Protein 1JN5 (pdb70)

CATH classification: 3.10.450.50

Structure (mmCIF, N/CA/C/O backbone):
data_1JN5
#
_entry.id   1JN5
#
_cell.length_a   105.200
_cell.length_b   105.200
_cell.length_c   172.960
_cell.angle_alpha   90.00
_cell.angle_beta   90.00
_cell.angle_gamma   120.00
#
_symmetry.space_group_name_H-M   'P 65 2 2'
#
loop_
_entity.id
_entity.type
_entity.pdbx_description
1 polymer p15
2 polymer TAP
3 polymer FG-repeat
#
loop_
_atom_site.group_PDB
_atom_site.id
_atom_site.type_symbol
_atom_site.label_atom_id
_atom_site.label_alt_id
_atom_site.label_comp_id
_atom_site.label_asym_id
_atom_site.label_entity_id
_atom_site.label_seq_id
_atom_site.pdbx_PDB_ins_code
_atom_site.Cartn_x
_atom_site.Cartn_y
_atom_site.Cartn_z
_atom_site.occupancy
_atom_site.B_iso_or_equiv
_atom_site.auth_seq_id
_atom_site.auth_comp_id
_atom_site.auth_asym_id
_atom_site.auth_atom_id
_atom_site.pdbx_PDB_model_num
ATOM 1 N N . VAL A 1 4 ? 30.696 10.032 68.225 1.00 75.31 4 VAL A N 1
ATOM 2 C CA . VAL A 1 4 ? 31.792 10.822 67.665 1.00 75.80 4 VAL A CA 1
ATOM 3 C C . VAL A 1 4 ? 31.357 12.089 66.899 1.00 74.66 4 VAL A C 1
ATOM 4 O O . VAL A 1 4 ? 30.437 12.086 66.067 1.00 73.94 4 VAL A O 1
ATOM 8 N N . ASP A 1 5 ? 32.054 13.167 67.243 1.00 73.83 5 ASP A N 1
ATOM 9 C CA . ASP A 1 5 ? 31.924 14.525 66.724 1.00 72.83 5 ASP A CA 1
ATOM 10 C C . ASP A 1 5 ? 31.814 14.639 65.191 1.00 70.64 5 ASP A C 1
ATOM 11 O O . ASP A 1 5 ? 32.664 14.136 64.457 1.00 69.73 5 ASP A O 1
ATOM 16 N N . PHE A 1 6 ? 30.770 15.313 64.707 1.00 67.56 6 PHE A N 1
ATOM 17 C CA . PHE A 1 6 ? 30.574 15.470 63.258 1.00 64.40 6 PHE A CA 1
ATOM 18 C C . PHE A 1 6 ? 31.629 16.369 62.626 1.00 64.29 6 PHE A C 1
ATOM 19 O O . PHE A 1 6 ? 32.102 16.105 61.517 1.00 63.56 6 PHE A O 1
ATOM 27 N N . LYS A 1 7 ? 31.992 17.441 63.322 1.00 64.58 7 LYS A N 1
ATOM 28 C CA . LYS A 1 7 ? 32.998 18.349 62.786 1.00 64.90 7 LYS A CA 1
ATOM 29 C C . LYS A 1 7 ? 34.294 17.618 62.499 1.00 64.23 7 LYS A C 1
ATOM 30 O O . LYS A 1 7 ? 34.998 17.946 61.547 1.00 64.50 7 LYS A O 1
ATOM 36 N N . THR A 1 8 ? 34.610 16.627 63.319 1.00 62.89 8 THR A N 1
ATOM 37 C CA . THR A 1 8 ? 35.848 15.893 63.130 1.00 63.45 8 THR A CA 1
ATOM 38 C C . THR A 1 8 ? 35.839 15.008 61.885 1.00 62.90 8 THR A C 1
ATOM 39 O O . THR A 1 8 ? 36.901 14.661 61.358 1.00 62.70 8 THR A O 1
ATOM 43 N N . TYR A 1 9 ? 34.653 14.634 61.415 1.00 61.74 9 TYR A N 1
ATOM 44 C CA . TYR A 1 9 ? 34.572 13.828 60.205 1.00 60.99 9 TYR A CA 1
ATOM 45 C C . TYR A 1 9 ? 34.724 14.774 59.028 1.00 60.41 9 TYR A C 1
ATOM 46 O O . TYR A 1 9 ? 35.248 14.401 57.983 1.00 60.66 9 TYR A O 1
ATOM 55 N N . VAL A 1 10 ? 34.260 16.004 59.214 1.00 59.20 10 VAL A N 1
ATOM 56 C CA . VAL A 1 10 ? 34.348 17.007 58.171 1.00 58.87 10 VAL A CA 1
ATOM 57 C C . VAL A 1 10 ? 35.796 17.386 57.971 1.00 60.30 10 VAL A C 1
ATOM 58 O O . VAL A 1 10 ? 36.252 17.529 56.841 1.00 62.40 10 VAL A O 1
ATOM 62 N N . ASP A 1 11 ? 36.525 17.540 59.068 1.00 60.84 11 ASP A N 1
ATOM 63 C CA . ASP A 1 11 ? 37.924 17.916 58.966 1.00 61.97 11 ASP A CA 1
ATOM 64 C C . ASP A 1 11 ? 38.758 16.799 58.373 1.00 60.52 11 ASP A C 1
ATOM 65 O O . ASP A 1 11 ? 39.672 17.054 57.592 1.00 59.29 11 ASP A O 1
ATOM 70 N N . GLN A 1 12 ? 38.441 15.559 58.722 1.00 59.24 12 GLN A N 1
ATOM 71 C CA . GLN A 1 12 ? 39.194 14.452 58.165 1.00 60.47 12 GLN A CA 1
ATOM 72 C C . GLN A 1 12 ? 38.888 14.339 56.681 1.00 59.33 12 GLN A C 1
ATOM 73 O O . GLN A 1 12 ? 39.760 13.993 55.898 1.00 60.73 12 GLN A O 1
ATOM 79 N N . ALA A 1 13 ? 37.655 14.640 56.284 1.00 57.38 13 ALA A N 1
ATOM 80 C CA . ALA A 1 13 ? 37.289 14.562 54.878 1.00 56.56 13 ALA A CA 1
ATOM 81 C C . ALA A 1 13 ? 38.130 15.578 54.113 1.00 56.45 13 ALA A C 1
ATOM 82 O O . ALA A 1 13 ? 38.755 15.253 53.109 1.00 56.05 13 ALA A O 1
ATOM 84 N N . CYS A 1 14 ? 38.150 16.811 54.597 1.00 56.49 14 CYS A N 1
ATOM 85 C CA . CYS A 1 14 ? 38.938 17.849 53.957 1.00 57.41 14 CYS A CA 1
ATOM 86 C C . CYS A 1 14 ? 40.395 17.422 53.828 1.00 57.85 14 CYS A C 1
ATOM 87 O O . CYS A 1 14 ? 40.986 17.544 52.767 1.00 56.99 14 CYS A O 1
ATOM 90 N N . ARG A 1 15 ? 40.961 16.915 54.919 1.00 59.58 15 ARG A N 1
ATOM 91 C CA . ARG A 1 15 ? 42.350 16.479 54.932 1.00 61.16 15 ARG A CA 1
ATOM 92 C C . ARG A 1 15 ? 42.627 15.421 53.880 1.00 59.21 15 ARG A C 1
ATOM 93 O O . ARG A 1 15 ? 43.521 15.584 53.057 1.00 59.44 15 ARG A O 1
ATOM 101 N N . ALA A 1 16 ? 41.864 14.336 53.911 1.00 56.39 16 ALA A N 1
ATOM 102 C CA . ALA A 1 16 ? 42.058 13.245 52.961 1.00 55.17 16 ALA A CA 1
ATOM 103 C C . ALA A 1 16 ? 41.764 13.629 51.515 1.00 55.84 16 ALA A C 1
ATOM 104 O O . ALA A 1 16 ? 42.397 13.121 50.601 1.00 53.70 16 ALA A O 1
ATOM 106 N N . ALA A 1 17 ? 40.799 14.518 51.300 1.00 57.73 17 ALA A N 1
ATOM 107 C CA . ALA A 1 17 ? 40.443 14.948 49.945 1.00 59.22 17 ALA A CA 1
ATOM 108 C C . ALA A 1 17 ? 41.557 15.837 49.425 1.00 60.20 17 ALA A C 1
ATOM 109 O O . ALA A 1 17 ? 42.081 15.634 48.330 1.00 60.51 17 ALA A O 1
ATOM 111 N N . GLU A 1 18 ? 41.900 16.829 50.230 1.00 62.25 18 GLU A N 1
ATOM 112 C CA . GLU A 1 18 ? 42.977 17.766 49.962 1.00 65.45 18 GLU A CA 1
ATOM 113 C C . GLU A 1 18 ? 44.190 16.960 49.512 1.00 65.54 18 GLU A C 1
ATOM 114 O O . GLU A 1 18 ? 44.696 17.106 48.400 1.00 66.25 18 GLU A O 1
ATOM 120 N N . GLU A 1 19 ? 44.633 16.091 50.417 1.00 65.76 19 GLU A N 1
ATOM 121 C CA . GLU A 1 19 ? 45.791 15.209 50.241 1.00 65.36 19 GLU A CA 1
ATOM 122 C C . GLU A 1 19 ? 45.699 14.269 49.034 1.00 62.69 19 GLU A C 1
ATOM 123 O O . GLU A 1 19 ? 46.548 14.324 48.147 1.00 63.53 19 GLU A O 1
ATOM 129 N N . PHE A 1 20 ? 44.689 13.399 48.998 1.00 59.46 20 PHE A N 1
ATOM 130 C CA . PHE A 1 20 ? 44.519 12.456 47.891 1.00 54.76 20 PHE A CA 1
ATOM 131 C C . PHE A 1 20 ? 44.566 13.160 46.542 1.00 54.72 20 PHE A C 1
ATOM 132 O O . PHE A 1 20 ? 45.386 12.834 45.687 1.00 53.50 20 PHE A O 1
ATOM 140 N N . VAL A 1 21 ? 43.673 14.122 46.351 1.00 55.50 21 VAL A N 1
ATOM 141 C CA . VAL A 1 21 ? 43.603 14.853 45.098 1.00 56.75 21 VAL A CA 1
ATOM 142 C C . VAL A 1 21 ? 44.961 15.258 44.548 1.00 57.40 21 VAL A C 1
ATOM 143 O O . VAL A 1 21 ? 45.282 14.960 43.394 1.00 58.08 21 VAL A O 1
ATOM 147 N N . ASN A 1 22 ? 45.751 15.938 45.373 1.00 57.17 22 ASN A N 1
ATOM 148 C CA . ASN A 1 22 ? 47.071 16.387 44.957 1.00 56.65 22 ASN A CA 1
ATOM 149 C C . ASN A 1 22 ? 47.873 15.213 44.407 1.00 55.75 22 ASN A C 1
ATOM 150 O O . ASN A 1 22 ? 48.502 15.323 43.356 1.00 56.62 22 ASN A O 1
ATOM 155 N N . VAL A 1 23 ? 47.852 14.090 45.114 1.00 52.65 23 VAL A N 1
ATOM 156 C CA . VAL A 1 23 ? 48.575 12.911 44.657 1.00 51.57 23 VAL A CA 1
ATOM 157 C C . VAL A 1 23 ? 48.005 12.407 43.333 1.00 50.85 23 VAL A C 1
ATOM 158 O O . VAL A 1 23 ? 48.743 12.178 42.376 1.00 51.03 23 VAL A O 1
ATOM 162 N N . TYR A 1 24 ? 46.683 12.246 43.294 1.00 50.38 24 TYR A N 1
ATOM 163 C CA . TYR A 1 24 ? 45.966 11.733 42.125 1.00 48.55 24 TYR A CA 1
ATOM 164 C C . TYR A 1 24 ? 46.312 12.371 40.778 1.00 48.63 24 TYR A C 1
ATOM 165 O O . TYR A 1 24 ? 46.495 11.679 39.773 1.00 48.18 24 TYR A O 1
ATOM 174 N N . TYR A 1 25 ? 46.394 13.691 40.746 1.00 49.70 25 TYR A N 1
ATOM 175 C CA . TYR A 1 25 ? 46.683 14.345 39.487 1.00 51.62 25 TYR A CA 1
ATOM 176 C C . TYR A 1 25 ? 48.169 14.371 39.173 1.00 51.52 25 TYR A C 1
ATOM 177 O O . TYR A 1 25 ? 48.556 14.318 38.004 1.00 51.50 25 TYR A O 1
ATOM 186 N N . THR A 1 26 ? 49.003 14.427 40.208 1.00 50.09 26 THR A N 1
ATOM 187 C CA . THR A 1 26 ? 50.437 14.368 39.989 1.00 48.93 26 THR A CA 1
ATOM 188 C C . THR A 1 26 ? 50.688 12.963 39.415 1.00 48.86 26 THR A C 1
ATOM 189 O O . THR A 1 26 ? 51.351 12.824 38.393 1.00 49.91 26 THR A O 1
ATOM 193 N N . THR A 1 27 ? 50.132 11.928 40.041 1.00 48.18 27 THR A N 1
ATOM 194 C CA . THR A 1 27 ? 50.329 10.574 39.535 1.00 50.43 27 THR A CA 1
ATOM 195 C C . THR A 1 27 ? 49.758 10.404 38.129 1.00 53.02 27 THR A C 1
ATOM 196 O O . THR A 1 27 ? 50.357 9.745 37.273 1.00 51.20 27 THR A O 1
ATOM 200 N N . MET A 1 28 ? 48.593 10.995 37.897 1.00 55.54 28 MET A N 1
ATOM 201 C CA . MET A 1 28 ? 47.939 10.916 36.596 1.00 58.22 28 MET A CA 1
ATOM 202 C C . MET A 1 28 ? 48.842 11.491 35.499 1.00 59.37 28 MET A C 1
ATOM 203 O O . MET A 1 28 ? 49.093 10.848 34.474 1.00 59.25 28 MET A O 1
ATOM 208 N N . ASP A 1 29 ? 49.344 12.695 35.739 1.00 60.29 29 ASP A N 1
ATOM 209 C CA . ASP A 1 29 ? 50.198 13.386 34.781 1.00 62.38 29 ASP A CA 1
ATOM 210 C C . ASP A 1 29 ? 51.633 12.901 34.656 1.00 62.68 29 ASP A C 1
ATOM 211 O O . ASP A 1 29 ? 52.185 12.872 33.555 1.00 63.25 29 ASP A O 1
ATOM 216 N N . LYS A 1 30 ? 52.242 12.520 35.771 1.00 62.21 30 LYS A N 1
ATOM 217 C CA . LYS A 1 30 ? 53.644 12.140 35.745 1.00 60.10 30 LYS A CA 1
ATOM 218 C C . LYS A 1 30 ? 54.026 10.715 36.104 1.00 59.56 30 LYS A C 1
ATOM 219 O O . LYS A 1 30 ? 55.196 10.374 36.083 1.00 60.55 30 LYS A O 1
ATOM 225 N N . ARG A 1 31 ? 53.063 9.866 36.420 1.00 59.55 31 ARG A N 1
ATOM 226 C CA . ARG A 1 31 ? 53.413 8.503 36.787 1.00 57.19 31 ARG A CA 1
ATOM 227 C C . ARG A 1 31 ? 52.264 7.565 36.458 1.00 57.36 31 ARG A C 1
ATOM 228 O O . ARG A 1 31 ? 52.038 6.567 37.141 1.00 55.61 31 ARG A O 1
ATOM 236 N N . ARG A 1 32 ? 51.551 7.903 35.392 1.00 57.72 32 ARG A N 1
ATOM 237 C CA . ARG A 1 32 ? 50.398 7.148 34.935 1.00 58.94 32 ARG A CA 1
ATOM 238 C C . ARG A 1 32 ? 50.372 5.670 35.317 1.00 60.90 32 ARG A C 1
ATOM 239 O O . ARG A 1 32 ? 49.335 5.159 35.741 1.00 62.02 32 ARG A O 1
ATOM 247 N N . ARG A 1 33 ? 51.500 4.983 35.167 1.00 63.33 33 ARG A N 1
ATOM 248 C CA . ARG A 1 33 ? 51.573 3.558 35.484 1.00 65.20 33 ARG A CA 1
ATOM 249 C C . ARG A 1 33 ? 51.294 3.225 36.939 1.00 65.32 33 ARG A C 1
ATOM 250 O O . ARG A 1 33 ? 51.212 2.056 37.305 1.00 66.08 33 ARG A O 1
ATOM 258 N N . LEU A 1 34 ? 51.146 4.250 37.766 1.00 64.90 34 LEU A N 1
ATOM 259 C CA . LEU A 1 34 ? 50.908 4.061 39.192 1.00 64.07 34 LEU A CA 1
ATOM 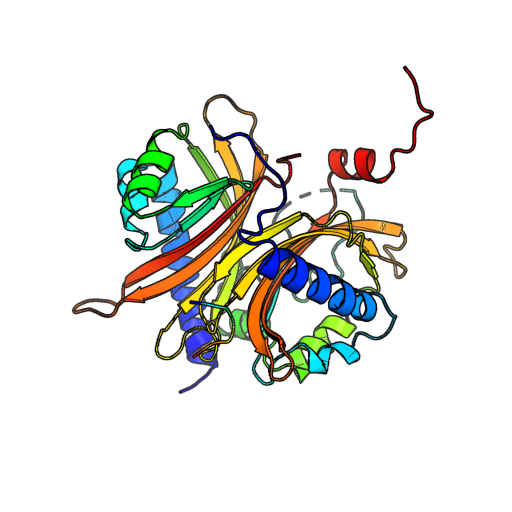260 C C . LEU A 1 34 ? 49.501 4.407 39.614 1.00 64.28 34 LEU A C 1
ATOM 261 O O . LEU A 1 34 ? 49.008 3.893 40.618 1.00 64.87 34 LEU A O 1
ATOM 266 N N . LEU A 1 35 ? 48.861 5.282 38.842 1.00 63.38 35 LEU A N 1
ATOM 267 C CA . LEU A 1 35 ? 47.512 5.751 39.132 1.00 60.83 35 LEU A CA 1
ATOM 268 C C . LEU A 1 35 ? 46.512 4.660 39.464 1.00 59.64 35 LEU A C 1
ATOM 269 O O . LEU A 1 35 ? 45.598 4.881 40.248 1.00 59.00 35 LEU A O 1
ATOM 274 N N . SER A 1 36 ? 46.692 3.481 38.884 1.00 59.46 36 SER A N 1
ATOM 275 C CA . SER A 1 36 ? 45.766 2.383 39.120 1.00 60.60 36 SER A CA 1
ATOM 276 C C . SER A 1 36 ? 45.849 1.775 40.512 1.00 60.75 36 SER A C 1
ATOM 277 O O . SER A 1 36 ? 45.042 0.930 40.862 1.00 60.95 36 SER A O 1
ATOM 280 N N . ARG A 1 37 ? 46.816 2.188 41.318 1.00 62.63 37 ARG A N 1
ATOM 281 C CA . ARG A 1 37 ? 46.933 1.620 42.657 1.00 63.64 37 ARG A CA 1
ATOM 282 C C . ARG A 1 37 ? 46.299 2.497 43.730 1.00 61.90 37 ARG A C 1
ATOM 283 O O . ARG A 1 37 ? 46.336 2.186 44.926 1.00 61.42 37 ARG A O 1
ATOM 291 N N . LEU A 1 38 ? 45.713 3.598 43.275 1.00 59.80 38 LEU A N 1
ATOM 292 C CA . LEU A 1 38 ? 45.023 4.527 44.145 1.00 58.24 38 LEU A CA 1
ATOM 293 C C . LEU A 1 38 ? 43.562 4.076 44.173 1.00 57.51 38 LEU A C 1
ATOM 294 O O . LEU A 1 38 ? 42.711 4.705 44.797 1.00 56.92 38 LEU A O 1
ATOM 299 N N . TYR A 1 39 ? 43.301 2.963 43.490 1.00 57.48 39 TYR A N 1
ATOM 300 C CA . TYR A 1 39 ? 41.971 2.360 43.403 1.00 57.07 39 TYR A CA 1
ATOM 301 C C . TYR A 1 39 ? 41.886 1.027 44.162 1.00 56.11 39 TYR A C 1
ATOM 302 O O . TYR A 1 39 ? 42.905 0.410 44.492 1.00 56.33 39 TYR A O 1
ATOM 311 N N . MET A 1 40 ? 40.657 0.594 44.434 1.00 54.93 40 MET A N 1
ATOM 312 C CA . MET A 1 40 ? 40.403 -0.681 45.099 1.00 52.88 40 MET A CA 1
ATOM 313 C C . MET A 1 40 ? 40.283 -1.696 43.964 1.00 52.02 40 MET A C 1
ATOM 314 O O . MET A 1 40 ? 40.017 -1.319 42.823 1.00 51.23 40 MET A O 1
ATOM 319 N N . GLY A 1 41 ? 40.467 -2.974 44.265 1.00 51.55 41 GLY A N 1
ATOM 320 C CA . GLY A 1 41 ? 40.357 -3.979 43.222 1.00 51.26 41 GLY A CA 1
ATOM 321 C C . GLY A 1 41 ? 38.972 -4.093 42.599 1.00 51.67 41 GLY A C 1
ATOM 322 O O . GLY A 1 41 ? 38.826 -4.448 41.419 1.00 51.03 41 GLY A O 1
ATOM 323 N N . THR A 1 42 ? 37.949 -3.787 43.390 1.00 51.67 42 THR A N 1
ATOM 324 C CA . THR A 1 42 ? 36.576 -3.878 42.919 1.00 51.65 42 THR A CA 1
ATOM 325 C C . THR A 1 42 ? 36.084 -2.553 42.347 1.00 51.16 42 THR A C 1
ATOM 326 O O . THR A 1 42 ? 34.990 -2.493 41.787 1.00 51.30 42 THR A O 1
ATOM 330 N N . ALA A 1 43 ? 36.892 -1.502 42.480 1.00 49.92 43 ALA A N 1
ATOM 331 C CA . ALA A 1 43 ? 36.517 -0.169 42.005 1.00 50.91 43 ALA A CA 1
ATOM 332 C C . ALA A 1 43 ? 36.139 -0.085 40.530 1.00 51.53 43 ALA A C 1
ATOM 333 O O . ALA A 1 43 ? 36.621 -0.856 39.701 1.00 52.35 43 ALA A O 1
ATOM 335 N N . THR A 1 44 ? 35.271 0.868 40.212 1.00 51.63 44 THR A N 1
ATOM 336 C CA . THR A 1 44 ? 34.814 1.077 38.837 1.00 51.97 44 THR A CA 1
ATOM 337 C C . THR A 1 44 ? 34.921 2.554 38.482 1.00 52.16 44 THR A C 1
ATOM 338 O O . THR A 1 44 ? 35.083 3.398 39.357 1.00 51.59 44 THR A O 1
ATOM 342 N N . LEU A 1 45 ? 34.810 2.867 37.197 1.00 52.88 45 LEU A N 1
ATOM 343 C CA . LEU A 1 45 ? 34.905 4.250 36.756 1.00 54.01 45 LEU A CA 1
ATOM 344 C C . LEU A 1 45 ? 33.978 4.520 35.592 1.00 54.40 45 LEU A C 1
ATOM 345 O O . LEU A 1 45 ? 33.932 3.745 34.644 1.00 57.25 45 LEU A O 1
ATOM 350 N N . VAL A 1 46 ? 33.211 5.601 35.674 1.00 54.05 46 VAL A N 1
ATOM 351 C CA . VAL A 1 46 ? 32.312 5.960 34.588 1.00 53.10 46 VAL A CA 1
ATOM 352 C C . VAL A 1 46 ? 32.952 7.143 33.893 1.00 53.12 46 VAL A C 1
ATOM 353 O O . VAL A 1 46 ? 32.821 8.298 34.324 1.00 52.69 46 VAL A O 1
ATOM 357 N N . TRP A 1 47 ? 33.671 6.828 32.822 1.00 52.99 47 TRP A N 1
ATOM 358 C CA . TRP A 1 47 ? 34.371 7.824 32.032 1.00 53.45 47 TRP A CA 1
ATOM 359 C C . TRP A 1 47 ? 33.464 8.277 30.892 1.00 52.65 47 TRP A C 1
ATOM 360 O O . TRP A 1 47 ? 33.153 7.499 29.993 1.00 52.48 47 TRP A O 1
ATOM 371 N N . ASN A 1 48 ? 33.044 9.534 30.931 1.00 52.02 48 ASN A N 1
ATOM 372 C CA . ASN A 1 48 ? 32.162 10.077 29.902 1.00 52.74 48 ASN A CA 1
ATOM 373 C C . ASN A 1 48 ? 31.095 9.100 29.410 1.00 53.46 48 ASN A C 1
ATOM 374 O O . ASN A 1 48 ? 30.922 8.926 28.208 1.00 53.41 48 ASN A O 1
ATOM 379 N N . GLY A 1 49 ? 30.382 8.462 30.330 1.00 53.65 49 GLY A N 1
ATOM 380 C CA . GLY A 1 49 ? 29.345 7.536 29.915 1.00 55.51 49 GLY A CA 1
ATOM 381 C C . GLY A 1 49 ? 29.837 6.126 29.651 1.00 57.04 49 GLY A C 1
ATOM 382 O O . GLY A 1 49 ? 29.034 5.222 29.409 1.00 57.37 49 GLY A O 1
ATOM 383 N N . ASN A 1 50 ? 31.154 5.935 29.701 1.00 58.33 50 ASN A N 1
ATOM 384 C CA . ASN A 1 50 ? 31.767 4.621 29.475 1.00 57.86 50 ASN A CA 1
ATOM 385 C C . ASN A 1 50 ? 32.140 4.003 30.804 1.00 58.28 50 ASN A C 1
ATOM 386 O O . ASN A 1 50 ? 32.776 4.639 31.646 1.00 57.30 50 ASN A O 1
ATOM 391 N N . ALA A 1 51 ? 31.753 2.751 30.985 1.00 58.98 51 ALA A N 1
ATOM 392 C CA . ALA A 1 51 ? 32.009 2.067 32.235 1.00 59.94 51 ALA A CA 1
ATOM 393 C C . ALA A 1 51 ? 33.187 1.106 32.194 1.00 60.61 51 ALA A C 1
ATOM 394 O O . ALA A 1 51 ? 33.132 0.077 31.527 1.00 59.73 51 ALA A O 1
ATOM 396 N N . VAL A 1 52 ? 34.253 1.438 32.915 1.00 61.66 52 VAL A N 1
ATOM 397 C CA . VAL A 1 52 ? 35.424 0.573 32.994 1.00 63.53 52 VAL A CA 1
ATOM 398 C C . VAL A 1 52 ? 35.393 -0.152 34.355 1.00 64.53 52 VAL A C 1
ATOM 399 O O . VAL A 1 52 ? 35.311 0.444 35.425 1.00 63.44 52 VAL A O 1
ATOM 403 N N . SER A 1 53 ? 35.462 -1.477 34.246 1.00 66.53 53 SER A N 1
ATOM 404 C CA . SER A 1 53 ? 35.311 -2.476 35.305 1.00 68.04 53 SER A CA 1
ATOM 405 C C . SER A 1 53 ? 36.565 -3.082 35.953 1.00 67.49 53 SER A C 1
ATOM 406 O O . SER A 1 53 ? 37.306 -3.808 35.302 1.00 68.51 53 SER A O 1
ATOM 409 N N . GLY A 1 54 ? 36.753 -2.889 37.257 1.00 66.77 54 GLY A N 1
ATOM 410 C CA . GLY A 1 54 ? 37.863 -3.535 37.936 1.00 66.86 54 GLY A CA 1
ATOM 411 C C . GLY A 1 54 ? 39.257 -2.935 37.892 1.00 68.47 54 GLY A C 1
ATOM 412 O O . GLY A 1 54 ? 39.681 -2.303 36.918 1.00 67.06 54 GLY A O 1
ATOM 413 N N . GLN A 1 55 ? 39.986 -3.168 38.981 1.00 70.45 55 GLN A N 1
ATOM 414 C CA . GLN A 1 55 ? 41.365 -2.707 39.178 1.00 72.15 55 GLN A CA 1
ATOM 415 C C . GLN A 1 55 ? 42.269 -2.996 37.976 1.00 72.96 55 GLN A C 1
ATOM 416 O O . GLN A 1 55 ? 43.181 -2.223 37.656 1.00 72.04 55 GLN A O 1
ATOM 422 N N . GLU A 1 56 ? 42.035 -4.129 37.326 1.00 74.54 56 GLU A N 1
ATOM 423 C CA . GLU A 1 56 ? 42.839 -4.525 36.177 1.00 75.44 56 GLU A CA 1
ATOM 424 C C . GLU A 1 56 ? 42.502 -3.702 34.943 1.00 73.85 56 GLU A C 1
ATOM 425 O O . GLU A 1 56 ? 43.395 -3.189 34.272 1.00 73.43 56 GLU A O 1
ATOM 431 N N . SER A 1 57 ? 41.208 -3.581 34.649 1.00 72.72 57 SER A N 1
ATOM 432 C CA . SER A 1 57 ? 40.739 -2.833 33.485 1.00 70.89 57 SER A CA 1
ATOM 433 C C . SER A 1 57 ? 41.023 -1.355 33.657 1.00 69.64 57 SER A C 1
ATOM 434 O O . SER A 1 57 ? 41.195 -0.632 32.677 1.00 69.09 57 SER A O 1
ATOM 437 N N . LEU A 1 58 ? 41.049 -0.909 34.910 1.00 68.56 58 LEU A N 1
ATOM 438 C CA . LEU A 1 58 ? 41.347 0.482 35.214 1.00 67.54 58 LEU A CA 1
ATOM 439 C C . LEU A 1 58 ? 42.810 0.727 34.863 1.00 68.08 58 LEU A C 1
ATOM 440 O O . LEU A 1 58 ? 43.146 1.715 34.202 1.00 67.39 58 LEU A O 1
ATOM 445 N N . SER A 1 59 ? 43.679 -0.182 35.304 1.00 68.73 59 SER A N 1
ATOM 446 C CA . SER A 1 59 ? 45.106 -0.075 35.027 1.00 69.43 59 SER A CA 1
ATOM 447 C C . SER A 1 59 ? 45.315 0.026 33.522 1.00 69.67 59 SER A C 1
ATOM 448 O O . SER A 1 59 ? 46.056 0.895 33.041 1.00 70.20 59 SER A O 1
ATOM 451 N N . GLU A 1 60 ? 44.641 -0.859 32.789 1.00 69.81 60 GLU A N 1
ATOM 452 C CA . GLU A 1 60 ? 44.705 -0.906 31.321 1.00 71.01 60 GLU A CA 1
ATOM 453 C C . GLU A 1 60 ? 44.173 0.377 30.728 1.00 70.30 60 GLU A C 1
ATOM 454 O O . GLU A 1 60 ? 44.789 0.978 29.857 1.00 70.51 60 GLU A O 1
ATOM 460 N N . PHE A 1 61 ? 43.003 0.780 31.206 1.00 69.99 61 PHE A N 1
ATOM 461 C CA . PHE A 1 61 ? 42.360 1.981 30.712 1.00 69.34 61 PHE A CA 1
ATOM 462 C C . PHE A 1 61 ? 43.248 3.218 30.764 1.00 70.90 61 PHE A C 1
ATOM 463 O O . PHE A 1 61 ? 43.282 3.996 29.812 1.00 70.93 61 PHE A O 1
ATOM 471 N N . PHE A 1 62 ? 43.974 3.405 31.860 1.00 72.46 62 PHE A N 1
ATOM 472 C CA . PHE A 1 62 ? 44.820 4.584 31.979 1.00 74.70 62 PHE A CA 1
ATOM 473 C C . PHE A 1 62 ? 46.010 4.557 31.052 1.00 76.10 62 PHE A C 1
ATOM 474 O O . PHE A 1 62 ? 46.540 5.599 30.675 1.00 74.66 62 PHE A O 1
ATOM 482 N N . GLU A 1 63 ? 46.432 3.359 30.681 1.00 79.09 63 GLU A N 1
ATOM 483 C CA . GLU A 1 63 ? 47.568 3.231 29.788 1.00 82.36 63 GLU A CA 1
ATOM 484 C C . GLU A 1 63 ? 47.170 3.674 28.385 1.00 82.26 63 GLU A C 1
ATOM 485 O O . GLU A 1 63 ? 47.909 4.400 27.714 1.00 82.43 63 GLU A O 1
ATOM 491 N N . MET A 1 64 ? 45.988 3.243 27.951 1.00 82.22 64 MET A N 1
ATOM 492 C CA . MET A 1 64 ? 45.498 3.575 26.625 1.00 81.60 64 MET A CA 1
ATOM 493 C C . MET A 1 64 ? 45.233 5.076 26.478 1.00 80.39 64 MET A C 1
ATOM 494 O O . MET A 1 64 ? 45.271 5.608 25.368 1.00 81.27 64 MET A O 1
ATOM 499 N N . LEU A 1 65 ? 44.980 5.768 27.587 1.00 78.29 65 LEU A N 1
ATOM 500 C CA . LEU A 1 65 ? 44.739 7.205 27.518 1.00 76.46 65 LEU A CA 1
ATOM 501 C C . LEU A 1 65 ? 46.028 7.908 27.133 1.00 75.49 65 LEU A C 1
ATOM 502 O O . LEU A 1 65 ? 47.118 7.386 27.350 1.00 75.97 65 LEU A O 1
ATOM 507 N N . PRO A 1 66 ? 45.916 9.100 26.537 1.00 74.86 66 PRO A N 1
ATOM 508 C CA . PRO A 1 66 ? 47.070 9.89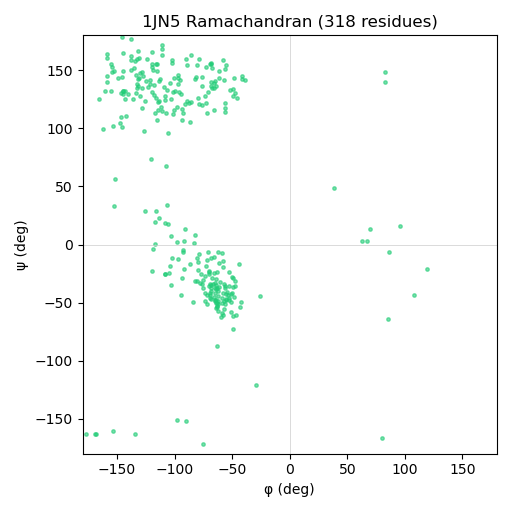9 26.108 1.00 74.41 66 PRO A CA 1
ATOM 509 C C . PRO A 1 66 ? 47.751 10.659 27.242 1.00 73.39 66 PRO A C 1
ATOM 510 O O . PRO A 1 66 ? 47.152 10.891 28.293 1.00 72.81 66 PRO A O 1
ATOM 514 N N . SER A 1 67 ? 49.005 11.045 27.016 1.00 72.89 67 SER A N 1
ATOM 515 C CA . SER A 1 67 ? 49.750 11.810 28.003 1.00 72.03 67 SER A CA 1
ATOM 516 C C . SER A 1 67 ? 48.812 12.919 28.436 1.00 70.12 67 SER A C 1
ATOM 517 O O . SER A 1 67 ? 48.235 13.605 27.597 1.00 70.09 67 SER A O 1
ATOM 520 N N . SER A 1 68 ? 48.650 13.096 29.736 1.00 68.28 68 SER A N 1
ATOM 521 C CA . SER A 1 68 ? 47.739 14.116 30.219 1.00 66.53 68 SER A CA 1
ATOM 522 C C . SER A 1 68 ? 48.431 15.280 30.887 1.00 66.09 68 SER A C 1
ATOM 523 O O . SER A 1 68 ? 49.617 15.226 31.184 1.00 67.00 68 SER A O 1
ATOM 526 N N . GLU A 1 69 ? 47.665 16.334 31.121 1.00 66.75 69 GLU A N 1
ATOM 527 C CA . GLU A 1 69 ? 48.153 17.538 31.772 1.00 67.26 69 GLU A CA 1
ATOM 528 C C . GLU A 1 69 ? 46.919 18.177 32.438 1.00 65.59 69 GLU A C 1
ATOM 529 O O . GLU A 1 69 ? 46.088 18.790 31.759 1.00 65.51 69 GLU A O 1
ATOM 535 N N . PHE A 1 70 ? 46.792 18.006 33.757 1.00 63.17 70 PHE A N 1
ATOM 536 C CA . PHE A 1 70 ? 45.669 18.560 34.522 1.00 60.89 70 PHE A CA 1
ATOM 537 C C . PHE A 1 70 ? 46.013 19.814 35.306 1.00 61.26 70 PHE A C 1
ATOM 538 O O . PHE A 1 70 ? 47.173 20.083 35.611 1.00 62.55 70 PHE A O 1
ATOM 546 N N . GLN A 1 71 ? 44.980 20.576 35.631 1.00 61.75 71 GLN A N 1
ATOM 547 C CA . GLN A 1 71 ? 45.112 21.793 36.410 1.00 61.95 71 GLN A CA 1
ATOM 548 C C . GLN A 1 71 ? 43.828 21.862 37.199 1.00 61.11 71 GLN A C 1
ATOM 549 O O . GLN A 1 71 ? 42.772 22.184 36.654 1.00 61.97 71 GLN A O 1
ATOM 555 N N . ILE A 1 72 ? 43.923 21.542 38.483 1.00 58.61 72 ILE A N 1
ATOM 556 C CA . ILE A 1 72 ? 42.758 21.534 39.343 1.00 55.05 72 ILE A CA 1
ATOM 557 C C . ILE A 1 72 ? 42.525 22.868 40.017 1.00 54.25 72 ILE A C 1
ATOM 558 O O . ILE A 1 72 ? 43.381 23.348 40.740 1.00 53.42 72 ILE A O 1
ATOM 563 N N . SER A 1 73 ? 41.352 23.452 39.779 1.00 54.40 73 SER A N 1
ATOM 564 C CA . SER A 1 73 ? 40.993 24.747 40.357 1.00 54.67 73 SER A CA 1
ATOM 565 C C . SER A 1 73 ? 39.934 24.653 41.449 1.00 53.84 73 SER A C 1
ATOM 566 O O . SER A 1 73 ? 39.845 25.521 42.321 1.00 54.05 73 SER A O 1
ATOM 569 N N . VAL A 1 74 ? 39.122 23.605 41.405 1.00 52.74 74 VAL A N 1
ATOM 570 C CA . VAL A 1 74 ? 38.074 23.470 42.399 1.00 50.18 74 VAL A CA 1
ATOM 571 C C . VAL A 1 74 ? 37.967 22.105 43.044 1.00 48.32 74 VAL A C 1
ATOM 572 O O . VAL A 1 74 ? 38.011 21.078 42.368 1.00 46.81 74 VAL A O 1
ATOM 576 N N . VAL A 1 75 ? 37.834 22.109 44.366 1.00 47.58 75 VAL A N 1
ATOM 577 C CA . VAL A 1 75 ? 37.678 20.876 45.123 1.00 47.11 75 VAL A CA 1
ATOM 578 C C . VAL A 1 75 ? 36.737 21.072 46.313 1.00 46.46 75 VAL A C 1
ATOM 579 O O . VAL A 1 75 ? 36.849 22.039 47.065 1.00 46.40 75 VAL A O 1
ATOM 583 N N . ASP A 1 76 ? 35.795 20.153 46.463 1.00 45.41 76 ASP A N 1
ATOM 584 C CA . ASP A 1 76 ? 34.856 20.198 47.573 1.00 44.93 76 ASP A CA 1
ATOM 585 C C . ASP A 1 76 ? 34.773 18.756 48.022 1.00 44.52 76 ASP A C 1
ATOM 586 O O . ASP A 1 76 ? 35.113 17.848 47.262 1.00 43.38 76 ASP A O 1
ATOM 591 N N . CYS A 1 77 ? 34.347 18.538 49.256 1.00 44.54 77 CYS A N 1
ATOM 592 C CA . CYS A 1 77 ? 34.221 17.182 49.754 1.00 46.55 77 CYS A CA 1
ATOM 593 C C . CYS A 1 77 ? 33.267 17.140 50.928 1.00 46.00 77 CYS A C 1
ATOM 594 O O . CYS A 1 77 ? 32.942 18.176 51.497 1.00 47.92 77 CYS A O 1
ATOM 597 N N . GLN A 1 78 ? 32.811 15.940 51.272 1.00 45.08 78 GLN A N 1
ATOM 598 C CA . GLN A 1 78 ? 31.879 15.744 52.380 1.00 44.24 78 GLN A CA 1
ATOM 599 C C . GLN A 1 78 ? 32.015 14.338 52.942 1.00 45.27 78 GLN A C 1
ATOM 600 O O . GLN A 1 78 ? 32.331 13.387 52.209 1.00 43.81 78 GLN A O 1
ATOM 606 N N . PRO A 1 79 ? 31.782 14.187 54.255 1.00 45.68 79 PRO A N 1
ATOM 607 C CA . PRO A 1 79 ? 31.868 12.868 54.891 1.00 45.74 79 PRO A CA 1
ATOM 608 C C . PRO A 1 79 ? 30.559 12.122 54.569 1.00 44.82 79 PRO A C 1
ATOM 609 O O . PRO A 1 79 ? 29.468 12.598 54.898 1.00 44.69 79 PRO A O 1
ATOM 613 N N . VAL A 1 80 ? 30.669 10.972 53.910 1.00 42.46 80 VAL A N 1
ATOM 614 C CA . VAL A 1 80 ? 29.492 10.208 53.529 1.00 41.44 80 VAL A CA 1
ATOM 615 C C . VAL A 1 80 ? 28.733 9.664 54.724 1.00 42.92 80 VAL A C 1
ATOM 616 O O . VAL A 1 80 ? 29.341 9.121 55.638 1.00 41.66 80 VAL A O 1
ATOM 620 N N . HIS A 1 81 ? 27.405 9.804 54.706 1.00 45.26 81 HIS A N 1
ATOM 621 C CA . HIS A 1 81 ? 26.581 9.345 55.825 1.00 48.27 81 HIS A CA 1
ATOM 622 C C . HIS A 1 81 ? 26.655 7.837 55.990 1.00 50.48 81 HIS A C 1
ATOM 623 O O . HIS A 1 81 ? 26.577 7.082 55.015 1.00 51.42 81 HIS A O 1
ATOM 630 N N . ASP A 1 82 ? 26.793 7.395 57.235 1.00 53.17 82 ASP A N 1
ATOM 631 C CA . ASP A 1 82 ? 26.929 5.982 57.559 1.00 56.52 82 ASP A CA 1
ATOM 632 C C . ASP A 1 82 ? 25.815 5.036 57.125 1.00 55.95 82 ASP A C 1
ATOM 633 O O . ASP A 1 82 ? 26.035 3.813 57.067 1.00 55.48 82 ASP A O 1
ATOM 638 N N . GLU A 1 83 ? 24.620 5.541 56.841 1.00 54.07 83 GLU A N 1
ATOM 639 C CA . GLU A 1 83 ? 23.556 4.671 56.403 1.00 53.75 83 GLU A CA 1
ATOM 640 C C . GLU A 1 83 ? 23.871 4.248 54.983 1.00 54.01 83 GLU A C 1
ATOM 641 O O . GLU A 1 83 ? 23.337 3.249 54.472 1.00 52.50 83 GLU A O 1
ATOM 647 N N . ALA A 1 84 ? 24.753 5.022 54.356 1.00 53.19 84 ALA A N 1
ATOM 648 C CA . ALA A 1 84 ? 25.193 4.774 52.996 1.00 52.09 84 ALA A CA 1
ATOM 649 C C . ALA A 1 84 ? 26.334 3.751 53.000 1.00 52.49 84 ALA A C 1
ATOM 650 O O . ALA A 1 84 ? 26.311 2.771 52.244 1.00 51.74 84 ALA A O 1
ATOM 652 N N . THR A 1 85 ? 27.337 3.973 53.843 1.00 51.71 85 THR A N 1
ATOM 653 C CA . THR A 1 85 ? 28.463 3.043 53.928 1.00 51.66 85 THR A CA 1
ATOM 654 C C . THR A 1 85 ? 28.547 2.513 55.348 1.00 52.47 85 THR A C 1
ATOM 655 O O . THR A 1 85 ? 29.432 2.888 56.120 1.00 52.15 85 THR A O 1
ATOM 659 N N . PRO A 1 86 ? 27.613 1.626 55.714 1.00 52.26 86 PRO A N 1
ATOM 660 C CA . PRO A 1 86 ? 27.604 1.061 57.061 1.00 51.77 86 PRO A CA 1
ATOM 661 C C . PRO A 1 86 ? 28.976 0.533 57.479 1.00 52.17 86 PRO A C 1
ATOM 662 O O . PRO A 1 86 ? 29.605 -0.238 56.748 1.00 52.51 86 PRO A O 1
ATOM 666 N N . SER A 1 87 ? 29.435 0.983 58.646 1.00 51.59 87 SER A N 1
ATOM 667 C CA . SER A 1 87 ? 30.712 0.560 59.212 1.00 50.58 87 SER A CA 1
ATOM 668 C C . SER A 1 87 ? 31.930 0.915 58.381 1.00 49.36 87 SER A C 1
ATOM 669 O O . SER A 1 87 ? 33.047 0.565 58.742 1.00 51.48 87 SER A O 1
ATOM 672 N N . GLN A 1 88 ? 31.711 1.621 57.280 1.00 48.11 88 GLN A N 1
ATOM 673 C CA . GLN A 1 88 ? 32.789 2.019 56.378 1.00 46.64 88 GLN A CA 1
ATOM 674 C C . GLN A 1 88 ? 32.943 3.543 56.323 1.00 47.25 88 GLN A C 1
ATOM 675 O O . GLN A 1 88 ? 31.986 4.266 56.066 1.00 48.74 88 GLN A O 1
ATOM 681 N N . THR A 1 89 ? 34.156 4.021 56.570 1.00 48.11 89 THR A N 1
ATOM 682 C CA . THR A 1 89 ? 34.448 5.450 56.568 1.00 48.32 89 THR A CA 1
ATOM 683 C C . THR A 1 89 ? 34.782 5.924 55.167 1.00 50.12 89 THR A C 1
ATOM 684 O O . THR A 1 89 ? 35.879 5.669 54.674 1.00 53.93 89 THR A O 1
ATOM 688 N N . THR A 1 90 ? 33.863 6.633 54.525 1.00 49.67 90 THR A N 1
ATOM 689 C CA . THR A 1 90 ? 34.122 7.119 53.170 1.00 46.93 90 THR A CA 1
ATOM 690 C C . THR A 1 90 ? 33.961 8.634 53.026 1.00 45.39 90 THR A C 1
ATOM 691 O O . THR A 1 90 ? 33.311 9.289 53.846 1.00 43.20 90 THR A O 1
ATOM 695 N N . VAL A 1 91 ? 34.572 9.185 51.983 1.00 44.43 91 VAL A N 1
ATOM 696 C CA . VAL A 1 91 ? 34.501 10.619 51.724 1.00 43.45 91 VAL A CA 1
ATOM 697 C C . VAL A 1 91 ? 34.144 10.884 50.264 1.00 43.31 91 VAL A C 1
ATOM 698 O O . VAL A 1 91 ? 34.655 10.222 49.361 1.00 44.06 91 VAL A O 1
ATOM 702 N N . LEU A 1 92 ? 33.241 11.836 50.046 1.00 43.23 92 LEU A N 1
ATOM 703 C CA . LEU A 1 92 ? 32.825 12.213 48.696 1.00 42.70 92 LEU A CA 1
ATOM 704 C C . LEU A 1 92 ? 33.673 13.396 48.254 1.00 42.72 92 LEU A C 1
ATOM 705 O O . LEU A 1 92 ? 33.783 14.392 48.976 1.00 42.06 92 LEU A O 1
ATOM 710 N N . VAL A 1 93 ? 34.265 13.293 47.071 1.00 42.37 93 VAL A N 1
ATOM 711 C CA . VAL A 1 93 ? 35.102 14.363 46.553 1.00 42.37 93 VAL A CA 1
ATOM 712 C C . VAL A 1 93 ? 34.673 14.682 45.136 1.00 42.69 93 VAL A C 1
ATOM 713 O O . VAL A 1 93 ? 34.550 13.781 44.296 1.00 41.70 93 VAL A O 1
ATOM 717 N N . VAL A 1 94 ? 34.421 15.963 44.884 1.00 43.51 94 VAL A N 1
ATOM 718 C CA . VAL A 1 94 ? 34.034 16.427 43.551 1.00 44.90 94 VAL A CA 1
ATOM 719 C C . VAL A 1 94 ? 35.119 17.397 43.098 1.00 47.11 94 VAL A C 1
ATOM 720 O O . VAL A 1 94 ? 35.479 18.328 43.824 1.00 44.97 94 VAL A O 1
ATOM 724 N N . ILE A 1 95 ? 35.643 17.172 41.898 1.00 50.32 95 ILE A N 1
ATOM 725 C CA . ILE A 1 95 ? 36.707 18.013 41.368 1.00 53.02 95 ILE A CA 1
ATOM 726 C C . ILE A 1 95 ? 36.317 18.733 40.083 1.00 54.10 95 ILE A C 1
ATOM 727 O O . ILE A 1 95 ? 35.507 18.243 39.292 1.00 53.95 95 ILE A O 1
ATOM 732 N N . CYS A 1 96 ? 36.906 19.908 39.893 1.00 56.16 96 CYS A N 1
ATOM 733 C CA . CYS A 1 96 ? 36.692 20.714 38.697 1.00 58.70 96 CYS A CA 1
ATOM 734 C C . CYS A 1 96 ? 37.991 21.408 38.281 1.00 58.74 96 CYS A C 1
ATOM 735 O O . CYS A 1 96 ? 38.625 22.111 39.074 1.00 58.06 96 CYS A O 1
ATOM 738 N N . GLY A 1 97 ? 38.381 21.197 37.030 1.00 58.71 97 GLY A N 1
ATOM 739 C CA . GLY A 1 97 ? 39.586 21.808 36.510 1.00 58.53 97 GLY A CA 1
ATOM 740 C C . GLY A 1 97 ? 39.630 21.615 35.015 1.00 58.63 97 GLY A C 1
ATOM 741 O O . GLY A 1 97 ? 38.613 21.306 34.402 1.00 58.81 97 GLY A O 1
ATOM 742 N N . SER A 1 98 ? 40.808 21.792 34.429 1.00 59.92 98 SER A N 1
ATOM 743 C CA . SER A 1 98 ? 40.989 21.629 32.989 1.00 60.21 98 SER A CA 1
ATOM 744 C C . SER A 1 98 ? 42.008 20.536 32.728 1.00 61.30 98 SER A C 1
ATOM 745 O O . SER A 1 98 ? 42.742 20.137 33.638 1.00 60.59 98 SER A O 1
ATOM 748 N N . VAL A 1 99 ? 42.066 20.071 31.482 1.00 62.97 99 VAL A N 1
ATOM 749 C CA . VAL A 1 99 ? 43.007 19.020 31.125 1.00 64.90 99 VAL A CA 1
ATOM 750 C C . VAL A 1 99 ? 43.310 18.916 29.627 1.00 66.31 99 VAL A C 1
ATOM 751 O O . VAL A 1 99 ? 42.391 18.912 28.807 1.00 64.73 99 VAL A O 1
ATOM 755 N N . LYS A 1 100 ? 44.588 18.841 29.257 1.00 69.37 100 LYS A N 1
ATOM 756 C CA . LYS A 1 100 ? 44.916 18.647 27.846 1.00 72.38 100 LYS A CA 1
ATOM 757 C C . LYS A 1 100 ? 45.571 17.292 27.662 1.00 73.53 100 LYS A C 1
ATOM 758 O O . LYS A 1 100 ? 46.594 16.976 28.284 1.00 73.73 100 LYS A O 1
ATOM 764 N N . PHE A 1 101 ? 44.952 16.489 26.809 1.00 75.60 101 PHE A N 1
ATOM 765 C CA . PHE A 1 101 ? 45.462 15.174 26.465 1.00 78.43 101 PHE A CA 1
ATOM 766 C C . PHE A 1 101 ? 46.236 15.352 25.163 1.00 80.22 101 PHE A C 1
ATOM 767 O O . PHE A 1 101 ? 45.866 16.164 24.316 1.00 80.04 101 PHE A O 1
ATOM 775 N N . GLU A 1 102 ? 47.308 14.592 25.002 1.00 83.03 102 GLU A N 1
ATOM 776 C CA . GLU A 1 102 ? 48.122 14.695 23.802 1.00 85.52 102 GLU A CA 1
ATOM 777 C C . GLU A 1 102 ? 47.310 14.477 22.528 1.00 85.37 102 GLU A C 1
ATOM 778 O O . GLU A 1 102 ? 46.800 13.381 22.288 1.00 84.88 102 GLU A O 1
ATOM 784 N N . GLY A 1 103 ? 47.188 15.534 21.725 1.00 85.76 103 GLY A N 1
ATOM 785 C CA . GLY A 1 103 ? 46.463 15.446 20.467 1.00 86.27 103 GLY A CA 1
ATOM 786 C C . GLY A 1 103 ? 45.009 15.884 20.473 1.00 86.28 103 GLY A C 1
ATOM 787 O O . GLY A 1 103 ? 44.256 15.563 19.550 1.00 87.08 103 GLY A O 1
ATOM 788 N N . ASN A 1 104 ? 44.606 16.607 21.514 1.00 86.28 104 ASN A N 1
ATOM 789 C CA . ASN A 1 104 ? 43.230 17.095 21.634 1.00 85.01 104 ASN A CA 1
ATOM 790 C C . ASN A 1 104 ? 43.263 18.448 22.308 1.00 84.60 104 ASN A C 1
ATOM 791 O O . ASN A 1 104 ? 44.080 18.675 23.195 1.00 85.29 104 ASN A O 1
ATOM 796 N N . LYS A 1 105 ? 42.380 19.351 21.901 1.00 84.17 105 LYS A N 1
ATOM 797 C CA . LYS A 1 105 ? 42.359 20.680 22.500 1.00 83.45 105 LYS A CA 1
ATOM 798 C C . LYS A 1 105 ? 42.146 20.572 24.008 1.00 81.62 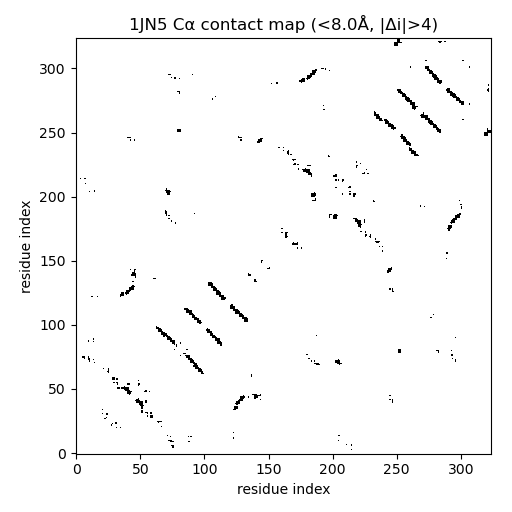105 LYS A C 1
ATOM 799 O O . LYS A 1 105 ? 41.661 19.551 24.501 1.00 81.25 105 LYS A O 1
ATOM 805 N N . GLN A 1 106 ? 42.534 21.610 24.747 1.00 79.21 106 GLN A N 1
ATOM 806 C CA . GLN A 1 106 ? 42.346 21.584 26.196 1.00 76.53 106 GLN A CA 1
ATOM 807 C C . GLN A 1 1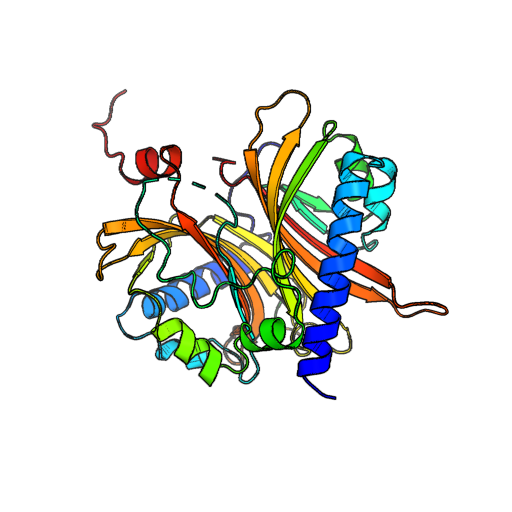06 ? 40.881 21.850 26.523 1.00 74.52 106 GLN A C 1
ATOM 808 O O . GLN A 1 106 ? 40.266 22.751 25.950 1.00 75.15 106 GLN A O 1
ATOM 814 N N . ARG A 1 107 ? 40.328 21.075 27.452 1.00 70.99 107 ARG A N 1
ATOM 815 C CA . ARG A 1 107 ? 38.930 21.236 27.836 1.00 67.07 107 ARG A CA 1
ATOM 816 C C . ARG A 1 107 ? 38.713 21.130 29.341 1.00 63.80 107 ARG A C 1
ATOM 817 O O . ARG A 1 107 ? 39.574 20.638 30.070 1.00 63.34 107 ARG A O 1
ATOM 825 N N . ASP A 1 108 ? 37.565 21.618 29.801 1.00 60.55 108 ASP A N 1
ATOM 826 C CA . ASP A 1 108 ? 37.227 21.566 31.215 1.00 57.44 108 ASP A CA 1
ATOM 827 C C . ASP A 1 108 ? 36.499 20.268 31.524 1.00 55.81 108 ASP A C 1
ATOM 828 O O . ASP A 1 108 ? 35.848 19.671 30.657 1.00 54.16 108 ASP A O 1
ATOM 833 N N . PHE A 1 109 ? 36.597 19.842 32.774 1.00 53.34 109 PHE A N 1
ATOM 834 C CA . PHE A 1 109 ? 35.979 18.593 33.176 1.00 52.17 109 PHE A CA 1
ATOM 835 C C . PHE A 1 109 ? 35.443 18.665 34.597 1.00 50.51 109 PHE A C 1
ATOM 836 O O . PHE A 1 109 ? 35.777 19.567 35.377 1.00 49.90 109 PHE A O 1
ATOM 844 N N . ASN A 1 110 ? 34.607 17.690 34.919 1.00 49.00 110 ASN A N 1
ATOM 845 C CA . ASN A 1 110 ? 34.063 17.537 36.254 1.00 47.59 110 ASN A CA 1
ATOM 846 C C . ASN A 1 110 ? 34.256 16.052 36.562 1.00 46.51 110 ASN A C 1
ATOM 847 O O . ASN A 1 110 ? 34.084 15.188 35.697 1.00 44.74 110 ASN A O 1
ATOM 852 N N . GLN A 1 111 ? 34.676 15.757 37.779 1.00 47.07 111 GLN A N 1
ATOM 853 C CA . GLN A 1 111 ? 34.888 14.373 38.170 1.00 47.67 111 GLN A CA 1
ATOM 854 C C . GLN A 1 111 ? 34.611 14.243 39.649 1.00 47.04 111 GLN A C 1
ATOM 855 O O . GLN A 1 111 ? 34.894 15.150 40.429 1.00 47.38 111 GLN A O 1
ATOM 861 N N . ASN A 1 112 ? 34.026 13.114 40.024 1.00 47.32 112 ASN A N 1
ATOM 862 C CA . ASN A 1 112 ? 33.715 12.842 41.422 1.00 47.12 112 ASN A CA 1
ATOM 863 C C . ASN A 1 112 ? 34.059 11.391 41.712 1.00 46.58 112 ASN A C 1
ATOM 864 O O . ASN A 1 112 ? 34.037 10.533 40.825 1.00 45.95 112 ASN A O 1
ATOM 869 N N . PHE A 1 113 ? 34.421 11.120 42.951 1.00 45.55 113 PHE A N 1
ATOM 870 C CA . PHE A 1 113 ? 34.707 9.759 43.327 1.00 46.36 113 PHE A CA 1
ATOM 871 C C . PHE A 1 113 ? 34.559 9.660 44.825 1.00 46.21 113 PHE A C 1
ATOM 872 O O . PHE A 1 113 ? 34.550 10.675 45.525 1.00 45.81 113 PHE A O 1
ATOM 880 N N . ILE A 1 114 ? 34.391 8.436 45.305 1.00 45.56 114 ILE A N 1
ATOM 881 C CA . ILE A 1 114 ? 34.253 8.201 46.728 1.00 44.64 114 ILE A CA 1
ATOM 882 C C . ILE A 1 114 ? 35.525 7.524 47.217 1.00 44.55 114 ILE A C 1
ATOM 883 O O . ILE A 1 114 ? 35.970 6.533 46.648 1.00 43.84 114 ILE A O 1
ATOM 888 N N . LEU A 1 115 ? 36.122 8.095 48.253 1.00 44.08 115 LEU A N 1
ATOM 889 C CA . LEU A 1 115 ? 37.328 7.537 48.836 1.00 44.25 115 LEU A CA 1
ATOM 890 C C . LEU A 1 115 ? 36.926 6.705 50.040 1.00 44.99 115 LEU A C 1
ATOM 891 O O . LEU A 1 115 ? 36.049 7.104 50.812 1.00 45.66 115 LEU A O 1
ATOM 896 N N . THR A 1 116 ? 37.552 5.545 50.190 1.00 44.89 116 THR A N 1
ATOM 897 C CA . THR A 1 116 ? 37.277 4.701 51.337 1.00 45.87 116 THR A CA 1
ATOM 898 C C . THR A 1 116 ? 38.558 4.541 52.149 1.00 48.19 116 THR A C 1
ATOM 899 O O . THR A 1 116 ? 39.644 4.348 51.595 1.00 46.83 116 THR A O 1
ATOM 903 N N . ALA A 1 117 ? 38.421 4.635 53.465 1.00 50.66 117 ALA A N 1
ATOM 904 C CA . ALA A 1 117 ? 39.561 4.534 54.358 1.00 54.92 117 ALA A CA 1
ATOM 905 C C . ALA A 1 117 ? 39.932 3.110 54.746 1.00 58.57 117 ALA A C 1
ATOM 906 O O . ALA A 1 117 ? 39.123 2.370 55.295 1.00 58.83 117 ALA A O 1
ATOM 908 N N . GLN A 1 118 ? 41.172 2.733 54.454 1.00 64.31 118 GLN A N 1
ATOM 909 C CA . GLN A 1 118 ? 41.682 1.413 54.789 1.00 68.51 118 GLN A CA 1
ATOM 910 C C . GLN A 1 118 ? 42.655 1.596 55.953 1.00 69.39 118 GLN A C 1
ATOM 911 O O . GLN A 1 118 ? 43.705 2.213 55.800 1.00 68.90 118 GLN A O 1
ATOM 917 N N . ALA A 1 119 ? 42.291 1.075 57.122 1.00 72.76 119 ALA A N 1
ATOM 918 C CA . ALA A 1 119 ? 43.138 1.189 58.311 1.00 76.92 119 ALA A CA 1
ATOM 919 C C . ALA A 1 119 ? 44.313 0.224 58.255 1.00 79.81 119 ALA A C 1
ATOM 920 O O . ALA A 1 119 ? 44.188 -0.907 57.774 1.00 79.89 119 ALA A O 1
ATOM 922 N N . SER A 1 120 ? 45.452 0.663 58.773 1.00 83.39 120 SER A N 1
ATOM 923 C CA . SER A 1 120 ? 46.646 -0.162 58.740 1.00 87.52 120 SER A CA 1
ATOM 924 C C . SER A 1 120 ? 47.570 0.223 59.890 1.00 90.02 120 SER A C 1
ATOM 925 O O . SER A 1 120 ? 47.133 0.835 60.861 1.00 90.18 120 SER A O 1
ATOM 928 N N . PRO A 1 121 ? 48.871 -0.136 59.795 1.00 92.12 121 PRO A N 1
ATOM 929 C CA . PRO A 1 121 ? 49.867 0.173 60.838 1.00 92.44 121 PRO A CA 1
ATOM 930 C C . PRO A 1 121 ? 50.056 1.657 61.012 1.00 91.87 121 PRO A C 1
ATOM 931 O O . PRO A 1 121 ? 49.463 2.322 61.856 1.00 91.51 121 PRO A O 1
ATOM 935 N N . SER A 1 122 ? 50.964 2.122 60.175 1.00 90.98 122 SER A N 1
ATOM 936 C CA . SER A 1 122 ? 51.392 3.501 60.076 1.00 91.08 122 SER A CA 1
ATOM 937 C C . SER A 1 122 ? 50.272 4.498 59.986 1.00 90.39 122 SER A C 1
ATOM 938 O O . SER A 1 122 ? 50.016 5.268 60.917 1.00 90.75 122 SER A O 1
ATOM 941 N N . ASN A 1 123 ? 49.632 4.510 58.826 1.00 88.35 123 ASN A N 1
ATOM 942 C CA . ASN A 1 123 ? 48.600 5.486 58.584 1.00 85.39 123 ASN A CA 1
ATOM 943 C C . ASN A 1 123 ? 47.429 4.991 57.745 1.00 82.36 123 ASN A C 1
ATOM 944 O O . ASN A 1 123 ? 47.590 4.104 56.910 1.00 81.98 123 ASN A O 1
ATOM 949 N N . THR A 1 124 ? 46.242 5.542 57.994 1.00 78.21 124 THR A N 1
ATOM 950 C CA . THR A 1 124 ? 45.071 5.162 57.225 1.00 74.40 124 THR A CA 1
ATOM 951 C C . THR A 1 124 ? 45.389 5.551 55.791 1.00 71.35 124 THR A C 1
ATOM 952 O O . THR A 1 124 ? 46.034 6.571 55.550 1.00 70.63 124 THR A O 1
ATOM 956 N N . VAL A 1 125 ? 44.939 4.735 54.847 1.00 68.40 125 VAL A N 1
ATOM 957 C CA . VAL A 1 125 ? 45.172 4.985 53.440 1.00 64.98 125 VAL A CA 1
ATOM 958 C C . VAL A 1 125 ? 43.826 5.098 52.737 1.00 62.38 125 VAL A C 1
ATOM 959 O O . VAL A 1 125 ? 42.911 4.322 52.996 1.00 61.78 125 VAL A O 1
ATOM 963 N N . TRP A 1 126 ? 43.710 6.064 51.840 1.00 59.26 126 TRP A N 1
ATOM 964 C CA . TRP A 1 126 ? 42.467 6.247 51.125 1.00 56.00 126 TRP A CA 1
ATOM 965 C C . TRP A 1 126 ? 42.579 5.780 49.696 1.00 54.18 126 TRP A C 1
ATOM 966 O O . TRP A 1 126 ? 43.541 6.092 49.005 1.00 54.63 126 TRP A O 1
ATOM 977 N N . LYS A 1 127 ? 41.592 5.012 49.260 1.00 52.07 127 LYS A N 1
ATOM 978 C CA . LYS A 1 127 ? 41.558 4.524 47.899 1.00 50.30 127 LYS A CA 1
ATOM 979 C C . LYS A 1 127 ? 40.207 4.849 47.278 1.00 49.39 127 LYS A C 1
ATOM 980 O O . LYS A 1 127 ? 39.195 4.915 47.956 1.00 49.76 127 LYS A O 1
ATOM 986 N N . ILE A 1 128 ? 40.201 5.078 45.977 1.00 48.47 128 ILE A N 1
ATOM 987 C CA . ILE A 1 128 ? 38.969 5.375 45.285 1.00 48.04 128 ILE A CA 1
ATOM 988 C C . ILE A 1 128 ? 38.156 4.089 45.237 1.00 50.14 128 ILE A C 1
ATOM 989 O O . ILE A 1 128 ? 38.675 3.027 44.884 1.00 53.00 128 ILE A O 1
ATOM 994 N N . ALA A 1 129 ? 36.883 4.173 45.601 1.00 49.40 129 ALA A N 1
ATOM 995 C CA . ALA A 1 129 ? 36.049 3.000 45.579 1.00 47.94 129 ALA A CA 1
ATOM 996 C C . ALA A 1 129 ? 35.126 3.082 44.385 1.00 48.88 129 ALA A C 1
ATOM 997 O O . ALA A 1 129 ? 34.658 2.068 43.867 1.00 49.97 129 ALA A O 1
ATOM 999 N N . SER A 1 130 ? 34.888 4.301 43.935 1.00 48.87 130 SER A N 1
ATOM 1000 C CA . SER A 1 130 ? 33.990 4.542 42.825 1.00 49.76 130 SER A CA 1
ATOM 1001 C C . SER A 1 130 ? 34.422 5.861 42.200 1.00 50.52 130 SER A C 1
ATOM 1002 O O . SER A 1 130 ? 34.607 6.856 42.907 1.00 51.22 130 SER A O 1
ATOM 1005 N N . ASP A 1 131 ? 34.550 5.877 40.878 1.00 49.74 131 ASP A N 1
ATOM 1006 C CA . ASP A 1 131 ? 35.004 7.065 40.175 1.00 49.90 131 ASP A CA 1
ATOM 1007 C C . ASP A 1 131 ? 34.090 7.435 39.007 1.00 50.32 131 ASP A C 1
ATOM 1008 O O . ASP A 1 131 ? 33.485 6.563 38.381 1.00 50.93 131 ASP A O 1
ATOM 1013 N N . CYS A 1 132 ? 33.985 8.740 38.745 1.00 49.59 132 CYS A N 1
ATOM 1014 C CA . CYS A 1 132 ? 33.170 9.288 37.664 1.00 48.26 132 CYS A CA 1
ATOM 1015 C C . CYS A 1 132 ? 33.860 10.525 37.059 1.00 48.77 132 CYS A C 1
ATOM 1016 O O . CYS A 1 132 ? 34.256 11.457 37.772 1.00 45.49 132 CYS A O 1
ATOM 1019 N N . PHE A 1 133 ? 33.988 10.534 35.736 1.00 48.52 133 PHE A N 1
ATOM 1020 C CA . PHE A 1 133 ? 34.647 11.638 35.046 1.00 48.87 133 PHE A CA 1
ATOM 1021 C C . PHE A 1 133 ? 33.913 11.981 33.760 1.00 49.03 133 PHE A C 1
ATOM 1022 O O . PHE A 1 133 ? 33.646 11.098 32.946 1.00 49.67 133 PHE A O 1
ATOM 1030 N N . ARG A 1 134 ? 33.606 13.259 33.564 1.00 49.58 134 ARG A N 1
ATOM 1031 C CA . ARG A 1 134 ? 32.909 13.687 32.354 1.00 51.87 134 ARG A CA 1
ATOM 1032 C C . ARG A 1 134 ? 33.329 15.080 31.904 1.00 52.69 134 ARG A C 1
ATOM 1033 O O . ARG A 1 134 ? 33.346 16.020 32.704 1.00 52.25 134 ARG A O 1
ATOM 1041 N N . PHE A 1 135 ? 33.669 15.202 30.620 1.00 53.55 135 PHE A N 1
ATOM 1042 C CA . PHE A 1 135 ? 34.073 16.484 30.038 1.00 55.80 135 PHE A CA 1
ATOM 1043 C C . PHE A 1 135 ? 32.873 17.421 30.017 1.00 57.09 135 PHE A C 1
ATOM 1044 O O . PHE A 1 135 ? 31.778 17.022 29.616 1.00 57.05 135 PHE A O 1
ATOM 1052 N N . GLN A 1 136 ? 33.072 18.667 30.429 1.00 58.38 136 GLN A N 1
ATOM 1053 C CA . GLN A 1 136 ? 31.967 19.612 30.417 1.00 60.77 136 GLN A CA 1
ATOM 1054 C C . GLN A 1 136 ? 31.430 19.819 28.997 1.00 63.35 136 GLN A C 1
ATOM 1055 O O . GLN A 1 136 ? 30.325 20.326 28.809 1.00 64.96 136 GLN A O 1
ATOM 1061 N N . ASP A 1 137 ? 32.203 19.416 27.996 1.00 65.49 137 ASP A N 1
ATOM 1062 C CA . ASP A 1 137 ? 31.785 19.583 26.609 1.00 67.35 137 ASP A CA 1
ATOM 1063 C C . ASP A 1 137 ? 31.817 18.283 25.818 1.00 67.74 137 ASP A C 1
ATOM 1064 O O . ASP A 1 137 ? 32.016 18.305 24.606 1.00 67.26 137 ASP A O 1
ATOM 1069 N N . TRP A 1 138 ? 31.626 17.155 26.498 1.00 68.77 138 TRP A N 1
ATOM 1070 C CA . TRP A 1 138 ? 31.640 15.853 25.832 1.00 70.48 138 TRP A CA 1
ATOM 1071 C C . TRP A 1 138 ? 30.717 15.903 24.615 1.00 72.52 138 TRP A C 1
ATOM 1072 O O . TRP A 1 138 ? 30.907 15.175 23.633 1.00 71.85 138 TRP A O 1
ATOM 1083 N N . ALA A 1 139 ? 29.710 16.770 24.708 1.00 73.66 139 ALA A N 1
ATOM 1084 C CA . ALA A 1 139 ? 28.731 16.969 23.653 1.00 75.06 139 ALA A CA 1
ATOM 1085 C C . ALA A 1 139 ? 29.393 17.075 22.279 1.00 75.82 139 ALA A C 1
ATOM 1086 O O . ALA A 1 139 ? 29.253 16.182 21.440 1.00 77.40 139 ALA A O 1
ATOM 1088 N N . ALA B 2 1 ? 40.844 6.099 22.740 1.00 92.28 370 ALA B N 1
ATOM 1089 C CA . ALA B 2 1 ? 40.040 6.964 23.603 1.00 92.30 370 ALA B CA 1
ATOM 1090 C C . ALA B 2 1 ? 38.552 6.650 23.452 1.00 92.21 370 ALA B C 1
ATOM 1091 O O . ALA B 2 1 ? 37.930 7.025 22.457 1.00 93.36 370 ALA B O 1
ATOM 1093 N N . PRO B 2 2 ? 37.958 5.962 24.444 1.00 91.26 371 PRO B N 1
ATOM 1094 C CA . PRO B 2 2 ? 36.533 5.616 24.380 1.00 89.17 371 PRO B CA 1
ATOM 1095 C C . PRO B 2 2 ? 35.684 6.764 23.855 1.00 86.89 371 PRO B C 1
ATOM 1096 O O . PRO B 2 2 ? 35.946 7.929 24.154 1.00 85.62 371 PRO B O 1
ATOM 1100 N N . PRO B 2 3 ? 34.662 6.444 23.047 1.00 85.70 372 PRO B N 1
ATOM 1101 C CA . PRO B 2 3 ? 33.753 7.436 22.463 1.00 83.96 372 PRO B CA 1
ATOM 1102 C C . PRO B 2 3 ? 32.814 7.996 23.527 1.00 81.93 372 PRO B C 1
ATOM 1103 O O . PRO B 2 3 ? 32.077 7.245 24.161 1.00 81.28 372 PRO B O 1
ATOM 1107 N N . CYS B 2 4 ? 32.843 9.311 23.718 1.00 80.16 373 CYS B N 1
ATOM 1108 C CA . CYS B 2 4 ? 31.991 9.946 24.713 1.00 79.00 373 CYS B CA 1
ATOM 1109 C C . CYS B 2 4 ? 30.513 9.628 24.486 1.00 78.10 373 CYS B C 1
ATOM 1110 O O . CYS B 2 4 ? 29.952 9.910 23.426 1.00 77.03 373 CYS B O 1
ATOM 1113 N N . LYS B 2 5 ? 29.899 9.032 25.504 1.00 77.36 374 LYS B N 1
ATOM 1114 C CA . LYS B 2 5 ? 28.490 8.655 25.473 1.00 74.96 374 LYS B CA 1
ATOM 1115 C C . LYS B 2 5 ? 27.702 9.525 26.443 1.00 73.65 374 LYS B C 1
ATOM 1116 O O . LYS B 2 5 ? 28.280 10.284 27.226 1.00 73.65 374 LYS B O 1
ATOM 1122 N N . GLY B 2 6 ? 26.381 9.411 26.388 1.00 71.84 375 GLY B N 1
ATOM 1123 C CA . GLY B 2 6 ? 25.536 10.188 27.275 1.00 69.14 375 GLY B CA 1
ATOM 1124 C C . GLY B 2 6 ? 25.269 9.448 28.573 1.00 67.66 375 GLY B C 1
ATOM 1125 O O . GLY B 2 6 ? 26.085 8.629 29.017 1.00 67.36 375 GLY B O 1
ATOM 1126 N N . SER B 2 7 ? 24.117 9.738 29.171 1.00 65.89 376 SER B N 1
ATOM 1127 C CA . SER B 2 7 ? 23.698 9.124 30.424 1.00 64.25 376 SER B CA 1
ATOM 1128 C C . SER B 2 7 ? 24.028 7.647 30.542 1.00 63.05 376 SER B C 1
ATOM 1129 O O . SER B 2 7 ? 23.935 6.882 29.581 1.00 63.20 376 SER B O 1
ATOM 1132 N N . TYR B 2 8 ? 24.419 7.259 31.745 1.00 61.57 377 TYR B N 1
ATOM 1133 C CA . TYR B 2 8 ? 24.750 5.882 32.035 1.00 60.44 377 TYR B CA 1
ATOM 1134 C C . TYR B 2 8 ? 23.895 5.464 33.243 1.00 60.05 377 TYR B C 1
ATOM 1135 O O . TYR B 2 8 ? 23.943 6.109 34.298 1.00 60.25 377 TYR B O 1
ATOM 1144 N N . PHE B 2 9 ? 23.105 4.402 33.089 1.00 59.08 378 PHE B N 1
ATOM 1145 C CA . PHE B 2 9 ? 22.255 3.941 34.184 1.00 59.37 378 PHE B CA 1
ATOM 1146 C C . PHE B 2 9 ? 22.546 2.537 34.644 1.00 59.33 378 PHE B C 1
ATOM 1147 O O . PHE B 2 9 ? 22.222 2.183 35.768 1.00 60.60 378 PHE B O 1
ATOM 1155 N N . GLY B 2 10 ? 23.148 1.734 33.778 1.00 59.90 379 GLY B N 1
ATOM 1156 C CA . GLY B 2 10 ? 23.458 0.370 34.155 1.00 61.04 379 GLY B CA 1
ATOM 1157 C C . GLY B 2 10 ? 22.281 -0.560 33.931 1.00 62.74 379 GLY B C 1
ATOM 1158 O O . GLY B 2 10 ? 22.375 -1.474 33.113 1.00 63.05 379 GLY B O 1
ATOM 1159 N N . THR B 2 11 ? 21.182 -0.338 34.659 1.00 63.63 380 THR B N 1
ATOM 1160 C CA . THR B 2 11 ? 19.958 -1.144 34.538 1.00 64.42 380 THR B CA 1
ATOM 1161 C C . THR B 2 11 ? 18.767 -0.216 34.307 1.00 65.73 380 THR B C 1
ATOM 1162 O O . THR B 2 11 ? 18.732 0.891 34.846 1.00 66.46 380 THR B O 1
ATOM 1166 N N . GLU B 2 12 ? 17.794 -0.651 33.510 1.00 66.31 381 GLU B N 1
ATOM 1167 C CA . GLU B 2 12 ? 16.610 0.163 33.252 1.00 67.94 381 GLU B CA 1
ATOM 1168 C C . GLU B 2 12 ? 15.864 0.376 34.562 1.00 66.34 381 GLU B C 1
ATOM 1169 O O . GLU B 2 12 ? 15.112 1.335 34.724 1.00 65.42 381 GLU B O 1
ATOM 1175 N N . ASN B 2 13 ? 16.081 -0.534 35.500 1.00 65.52 382 ASN B N 1
ATOM 1176 C CA . ASN B 2 13 ? 15.457 -0.468 36.810 1.00 64.84 382 ASN B CA 1
ATOM 1177 C C . ASN B 2 13 ? 15.900 0.799 37.536 1.00 63.58 382 ASN B C 1
ATOM 1178 O O . ASN B 2 13 ? 15.075 1.565 38.041 1.00 63.49 382 ASN B O 1
ATOM 1183 N N . LEU B 2 14 ? 17.212 1.019 37.586 1.00 61.59 383 LEU B N 1
ATOM 1184 C CA . LEU B 2 14 ? 17.766 2.200 38.244 1.00 60.14 383 LEU B CA 1
ATOM 1185 C C . LEU B 2 14 ? 17.529 3.429 37.396 1.00 58.95 383 LEU B C 1
ATOM 1186 O O . LEU B 2 14 ? 17.459 4.531 37.918 1.00 58.69 383 LEU B O 1
ATOM 1191 N N . LYS B 2 15 ? 17.416 3.241 36.086 1.00 57.72 384 LYS B N 1
ATOM 1192 C CA . LYS B 2 15 ? 17.165 4.361 35.198 1.00 56.76 384 LYS B CA 1
ATOM 1193 C C . LYS B 2 15 ? 15.817 4.975 35.517 1.00 56.62 384 LYS B C 1
ATOM 1194 O O . LYS B 2 15 ? 15.714 6.174 35.741 1.00 58.19 384 LYS B O 1
ATOM 1200 N N . SER B 2 16 ? 14.778 4.151 35.533 1.00 55.42 385 SER B N 1
ATOM 1201 C CA . SER B 2 16 ? 13.445 4.658 35.810 1.00 55.18 385 SER B CA 1
ATOM 1202 C C . SER B 2 16 ? 13.375 5.187 37.244 1.00 54.34 385 SER B C 1
ATOM 1203 O O . SER B 2 16 ? 12.726 6.204 37.512 1.00 54.87 385 SER B O 1
ATOM 1206 N N . LEU B 2 17 ? 14.057 4.501 38.156 1.00 51.53 386 LEU B N 1
ATOM 1207 C CA . LEU B 2 17 ? 14.076 4.891 39.558 1.00 48.80 386 LEU B CA 1
ATOM 1208 C C . LEU B 2 17 ? 14.633 6.296 39.711 1.00 48.64 386 LEU B C 1
ATOM 1209 O O . LEU B 2 17 ? 13.945 7.210 40.168 1.00 50.46 386 LEU B O 1
ATOM 1214 N N . VAL B 2 18 ? 15.891 6.452 39.319 1.00 47.45 387 VAL B N 1
ATOM 1215 C CA . VAL B 2 18 ? 16.588 7.721 39.395 1.00 46.25 387 VAL B CA 1
ATOM 1216 C C . VAL B 2 18 ? 15.882 8.817 38.593 1.00 47.05 387 VAL B C 1
ATOM 1217 O O . VAL B 2 18 ? 15.709 9.933 39.097 1.00 46.92 387 VAL B O 1
ATOM 1221 N N . LEU B 2 19 ? 15.471 8.516 37.360 1.00 46.89 388 LEU B N 1
ATOM 1222 C CA . LEU B 2 19 ? 14.796 9.525 36.535 1.00 48.82 388 LEU B CA 1
ATOM 1223 C C . LEU B 2 19 ? 13.500 10.011 37.157 1.00 49.32 388 LEU B C 1
ATOM 1224 O O . LEU B 2 19 ? 13.145 11.182 37.042 1.00 49.51 388 LEU B O 1
ATOM 1229 N N . HIS B 2 20 ? 12.791 9.097 37.804 1.00 50.18 389 HIS B N 1
ATOM 1230 C CA . HIS B 2 20 ? 11.554 9.437 38.469 1.00 51.52 389 HIS B CA 1
ATOM 1231 C C . HIS B 2 20 ? 11.886 10.377 39.628 1.00 51.81 389 HIS B C 1
ATOM 1232 O O . HIS B 2 20 ? 11.217 11.398 39.835 1.00 51.47 389 HIS B O 1
ATOM 1239 N N . PHE B 2 21 ? 12.918 10.023 40.388 1.00 50.43 390 PHE B N 1
ATOM 1240 C CA . PHE B 2 21 ? 13.336 10.837 41.517 1.00 49.16 390 PHE B CA 1
ATOM 1241 C C . PHE B 2 21 ? 13.640 12.285 41.115 1.00 49.31 390 PHE B C 1
ATOM 1242 O O . PHE B 2 21 ? 13.277 13.231 41.827 1.00 47.42 390 PHE B O 1
ATOM 1250 N N . LEU B 2 22 ? 14.328 12.448 39.986 1.00 48.83 391 LEU B N 1
ATOM 1251 C CA . LEU B 2 22 ? 14.697 13.772 39.500 1.00 49.15 391 LEU B CA 1
ATOM 1252 C C . LEU B 2 22 ? 13.495 14.609 39.082 1.00 49.61 391 LEU B C 1
ATOM 1253 O O . LEU B 2 22 ? 13.500 15.829 39.257 1.00 49.34 391 LEU B O 1
ATOM 1258 N N . GLN B 2 23 ? 12.472 13.947 38.541 1.00 50.94 392 GLN B N 1
ATOM 1259 C CA . GLN B 2 23 ? 11.246 14.622 38.130 1.00 52.86 392 GLN B CA 1
ATOM 1260 C C . GLN B 2 23 ? 10.565 15.226 39.351 1.00 53.17 392 GLN B C 1
ATOM 1261 O O . GLN B 2 23 ? 10.248 16.407 39.376 1.00 51.70 392 GLN B O 1
ATOM 1267 N N . GLN B 2 24 ? 10.357 14.391 40.364 1.00 54.90 393 GLN B N 1
ATOM 1268 C CA . GLN B 2 24 ? 9.730 14.816 41.609 1.00 56.65 393 GLN B CA 1
ATOM 1269 C C . GLN B 2 24 ? 10.617 15.852 42.296 1.00 54.81 393 GLN B C 1
ATOM 1270 O O . GLN B 2 24 ? 10.139 16.903 42.722 1.00 54.75 393 GLN B O 1
ATOM 1276 N N . TYR B 2 25 ? 11.912 15.562 42.394 1.00 53.08 394 TYR B N 1
ATOM 1277 C CA . TYR B 2 25 ? 12.824 16.491 43.055 1.00 52.07 394 TYR B CA 1
ATOM 1278 C C . TYR B 2 25 ? 12.792 17.881 42.448 1.00 51.99 394 TYR B C 1
ATOM 1279 O O . TYR B 2 25 ? 12.639 18.875 43.166 1.00 51.93 394 TYR B O 1
ATOM 1288 N N . TYR B 2 26 ? 12.932 17.956 41.128 1.00 51.55 395 TYR B N 1
ATOM 1289 C CA . TYR B 2 26 ? 12.953 19.252 40.476 1.00 51.29 395 TYR B CA 1
ATOM 1290 C C . TYR B 2 26 ? 11.596 19.883 40.230 1.00 49.61 395 TYR B C 1
ATOM 1291 O O . TYR B 2 26 ? 11.498 21.059 39.882 1.00 49.68 395 TYR B O 1
ATOM 1300 N N . ALA B 2 27 ? 10.537 19.112 40.416 1.00 47.87 396 ALA B N 1
ATOM 1301 C CA . ALA B 2 27 ? 9.206 19.674 40.271 1.00 47.56 396 ALA B CA 1
ATOM 1302 C C . ALA B 2 27 ? 9.086 20.613 41.467 1.00 47.42 396 ALA B C 1
ATOM 1303 O O . ALA B 2 27 ? 8.604 21.743 41.350 1.00 47.39 396 ALA B O 1
ATOM 1305 N N . ILE B 2 28 ? 9.542 20.128 42.617 1.00 45.72 397 ILE B N 1
ATOM 1306 C CA . ILE B 2 28 ? 9.508 20.918 43.833 1.00 44.97 397 ILE B CA 1
ATOM 1307 C C . ILE B 2 28 ? 10.570 22.000 43.763 1.00 45.18 397 ILE B C 1
ATOM 1308 O O . ILE B 2 28 ? 10.329 23.146 44.138 1.00 44.86 397 ILE B O 1
ATOM 1313 N N . TYR B 2 29 ? 11.742 21.638 43.266 1.00 45.73 398 TYR B N 1
ATOM 1314 C CA . TYR B 2 29 ? 12.834 22.593 43.186 1.00 46.32 398 TYR B CA 1
ATOM 1315 C C . TYR B 2 29 ? 12.457 23.882 42.474 1.00 46.13 398 TYR B C 1
ATOM 1316 O O . TYR B 2 29 ? 12.743 24.968 42.978 1.00 45.60 398 TYR B O 1
ATOM 1325 N N . ASP B 2 30 ? 11.813 23.769 41.313 1.00 45.95 399 ASP B N 1
ATOM 1326 C CA . ASP B 2 30 ? 11.407 24.951 40.545 1.00 47.24 399 ASP B CA 1
ATOM 1327 C C . ASP B 2 30 ? 9.995 25.467 40.871 1.00 46.71 399 ASP B C 1
ATOM 1328 O O . ASP B 2 30 ? 9.461 26.294 40.133 1.00 45.58 399 ASP B O 1
ATOM 1333 N N . SER B 2 31 ? 9.398 25.001 41.962 1.00 46.01 400 SER B N 1
ATOM 1334 C CA . SER B 2 31 ? 8.037 25.395 42.291 1.00 47.28 400 SER B CA 1
ATOM 1335 C C . SER B 2 31 ? 7.795 26.771 42.897 1.00 49.34 400 SER B C 1
ATOM 1336 O O . SER B 2 31 ? 6.694 27.317 42.766 1.00 51.03 400 SER B O 1
ATOM 1339 N N . GLY B 2 32 ? 8.796 27.336 43.563 1.00 49.59 401 GLY B N 1
ATOM 1340 C CA . GLY B 2 32 ? 8.604 28.625 44.204 1.00 48.71 401 GLY B CA 1
ATOM 1341 C C . GLY B 2 32 ? 8.843 28.442 45.694 1.00 49.34 401 GLY B C 1
ATOM 1342 O O . GLY B 2 32 ? 9.097 29.403 46.419 1.00 48.54 401 GLY B O 1
ATOM 1343 N N . ASP B 2 33 ? 8.729 27.195 46.148 1.00 49.52 402 ASP B N 1
ATOM 1344 C CA . ASP B 2 33 ? 8.998 26.838 47.537 1.00 52.07 402 ASP B CA 1
ATOM 1345 C C . ASP B 2 33 ? 9.581 25.416 47.570 1.00 51.69 402 ASP B C 1
ATOM 1346 O O . ASP B 2 33 ? 8.882 24.417 47.331 1.00 51.31 402 ASP B O 1
ATOM 1351 N N . ARG B 2 34 ? 10.870 25.347 47.886 1.00 49.69 403 ARG B N 1
ATOM 1352 C CA . ARG B 2 34 ? 11.597 24.093 47.927 1.00 49.03 403 ARG B CA 1
ATOM 1353 C C . ARG B 2 34 ? 11.425 23.301 49.223 1.00 48.59 403 ARG B C 1
ATOM 1354 O O . ARG B 2 34 ? 12.091 22.293 49.436 1.00 47.92 403 ARG B O 1
ATOM 1362 N N . GLN B 2 35 ? 10.516 23.761 50.076 1.00 48.31 404 GLN B N 1
ATOM 1363 C CA . GLN B 2 35 ? 10.249 23.115 51.358 1.00 47.60 404 GLN B CA 1
ATOM 1364 C C . GLN B 2 35 ? 9.877 21.644 51.225 1.00 47.22 404 GLN B C 1
ATOM 1365 O O . GLN B 2 35 ? 10.248 20.829 52.063 1.00 47.97 404 GLN B O 1
ATOM 1371 N N . GLY B 2 36 ? 9.150 21.303 50.172 1.00 46.90 405 GLY B N 1
ATOM 1372 C CA . GLY B 2 36 ? 8.753 19.924 49.985 1.00 47.49 405 GLY B CA 1
ATOM 1373 C C . GLY B 2 36 ? 9.934 18.985 49.896 1.00 48.09 405 GLY B C 1
ATOM 1374 O O . GLY B 2 36 ? 9.754 17.768 49.866 1.00 49.12 405 GLY B O 1
ATOM 1375 N N . LEU B 2 37 ? 11.139 19.552 49.849 1.00 48.11 406 LEU B N 1
ATOM 1376 C CA . LEU B 2 37 ? 12.365 18.774 49.763 1.00 48.40 406 LEU B CA 1
ATOM 1377 C C . LEU B 2 37 ? 12.788 18.213 51.111 1.00 50.50 406 LEU B C 1
ATOM 1378 O O . LEU B 2 37 ? 13.640 17.331 51.168 1.00 50.84 406 LEU B O 1
ATOM 1383 N N . LEU B 2 38 ? 12.202 18.727 52.193 1.00 51.99 407 LEU B N 1
ATOM 1384 C CA . LEU B 2 38 ? 12.498 18.237 53.541 1.00 52.62 407 LEU B CA 1
ATOM 1385 C C . LEU B 2 38 ? 12.191 16.741 53.649 1.00 53.70 407 LEU B C 1
ATOM 1386 O O . LEU B 2 38 ? 12.606 16.080 54.596 1.00 54.40 407 LEU B O 1
ATOM 1391 N N . ASP B 2 39 ? 11.459 16.211 52.678 1.00 54.24 408 ASP B N 1
ATOM 1392 C CA . ASP B 2 39 ? 11.114 14.802 52.708 1.00 55.28 408 ASP B CA 1
ATOM 1393 C C . ASP B 2 39 ? 12.065 14.013 51.848 1.00 54.87 408 ASP B C 1
ATOM 1394 O O . ASP B 2 39 ? 12.077 12.783 51.893 1.00 55.84 408 ASP B O 1
ATOM 1399 N N . ALA B 2 40 ? 12.853 14.717 51.044 1.00 53.70 409 ALA B N 1
ATOM 1400 C CA . ALA B 2 40 ? 13.814 14.056 50.174 1.00 50.64 409 ALA B CA 1
ATOM 1401 C C . ALA B 2 40 ? 15.176 13.938 50.880 1.00 49.07 409 ALA B C 1
ATOM 1402 O O . ALA B 2 40 ? 15.987 13.083 50.524 1.00 47.89 409 ALA B O 1
ATOM 1404 N N . TYR B 2 41 ? 15.408 14.776 51.893 1.00 47.24 410 TYR B N 1
ATOM 1405 C CA . TYR B 2 41 ? 16.669 14.755 52.631 1.00 47.11 410 TYR B CA 1
ATOM 1406 C C . TYR B 2 41 ? 16.623 14.106 53.996 1.00 47.64 410 TYR B C 1
ATOM 1407 O O . TYR B 2 41 ? 15.689 14.298 54.775 1.00 47.98 410 TYR B O 1
ATOM 1416 N N . HIS B 2 42 ? 17.674 13.352 54.274 1.00 46.72 411 HIS B N 1
ATOM 1417 C CA . HIS B 2 42 ? 17.842 12.650 55.524 1.00 47.16 411 HIS B CA 1
ATOM 1418 C C . HIS B 2 42 ? 18.034 13.682 56.626 1.00 48.27 411 HIS B C 1
ATOM 1419 O O . HIS B 2 42 ? 18.529 14.775 56.379 1.00 46.83 411 HIS B O 1
ATOM 1426 N N . ASP B 2 43 ? 17.648 13.340 57.848 1.00 50.74 412 ASP B N 1
ATOM 1427 C CA . ASP B 2 43 ? 17.795 14.269 58.968 1.00 54.79 412 ASP B CA 1
ATOM 1428 C C . ASP B 2 43 ? 19.202 14.856 59.100 1.00 55.39 412 ASP B C 1
ATOM 1429 O O . ASP B 2 43 ? 19.359 16.050 59.377 1.00 56.47 412 ASP B O 1
ATOM 1434 N N . GLY B 2 44 ? 20.219 14.013 58.926 1.00 55.18 413 GLY B N 1
ATOM 1435 C CA . GLY B 2 44 ? 21.594 14.471 59.032 1.00 54.28 413 GLY B CA 1
ATOM 1436 C C . GLY B 2 44 ? 22.295 14.572 57.685 1.00 53.72 413 GLY B C 1
ATOM 1437 O O . GLY B 2 44 ? 23.503 14.338 57.589 1.00 54.06 413 GLY B O 1
ATOM 1438 N N . ALA B 2 45 ? 21.540 14.929 56.646 1.00 51.30 414 ALA B N 1
ATOM 1439 C CA . ALA B 2 45 ? 22.091 15.056 55.303 1.00 50.93 414 ALA B CA 1
ATOM 1440 C C . ALA B 2 45 ? 23.036 16.250 55.161 1.00 50.43 414 ALA B C 1
ATOM 1441 O O . ALA B 2 45 ? 22.953 17.213 55.922 1.00 51.73 414 ALA B O 1
ATOM 1443 N N . CYS B 2 46 ? 23.943 16.172 54.191 1.00 49.76 415 CYS B N 1
ATOM 1444 C CA . CYS B 2 46 ? 24.901 17.246 53.939 1.00 50.15 415 CYS B CA 1
ATOM 1445 C C . CYS B 2 46 ? 24.644 17.844 52.587 1.00 49.74 415 CYS B C 1
ATOM 1446 O O . CYS B 2 46 ? 24.107 17.186 51.701 1.00 48.43 415 CYS B O 1
ATOM 1449 N N . CYS B 2 47 ? 25.065 19.093 52.438 1.00 50.41 416 CYS B N 1
ATOM 1450 C CA . CYS B 2 47 ? 24.926 19.824 51.193 1.00 50.06 416 CYS B CA 1
ATOM 1451 C C . CYS B 2 47 ? 25.944 20.959 51.188 1.00 50.63 416 CYS B C 1
ATOM 1452 O O . CYS B 2 47 ? 26.188 21.605 52.216 1.00 50.75 416 CYS B O 1
ATOM 1455 N N . SER B 2 48 ? 26.543 21.181 50.023 1.00 50.08 417 SER B N 1
ATOM 1456 C CA . SER B 2 48 ? 27.531 22.229 49.838 1.00 49.36 417 SER B CA 1
ATOM 1457 C C . SER B 2 48 ? 27.514 22.626 48.366 1.00 48.79 417 SER B C 1
ATOM 1458 O O . SER B 2 48 ? 27.174 21.819 47.499 1.00 47.91 417 SER B O 1
ATOM 1461 N N . LEU B 2 49 ? 27.883 23.869 48.087 1.00 48.73 418 LEU B N 1
ATOM 1462 C CA . LEU B 2 49 ? 27.884 24.375 46.725 1.00 49.22 418 LEU B CA 1
ATOM 1463 C C . LEU B 2 49 ? 29.240 24.930 46.316 1.00 52.21 418 LEU B C 1
ATOM 1464 O O . LEU B 2 49 ? 29.915 25.586 47.109 1.00 52.03 418 LEU B O 1
ATOM 1469 N N . SER B 2 50 ? 29.637 24.667 45.075 1.00 53.80 419 SER B N 1
ATOM 1470 C CA . SER B 2 50 ? 30.902 25.174 44.569 1.00 55.52 419 SER B CA 1
ATOM 1471 C C . SER B 2 50 ? 30.701 25.773 43.179 1.00 57.59 419 SER B C 1
ATOM 1472 O O . SER B 2 50 ? 29.851 25.310 42.413 1.00 57.85 419 SER B O 1
ATOM 1475 N N . ILE B 2 51 ? 31.464 26.824 42.878 1.00 59.22 420 ILE B N 1
ATOM 1476 C CA . ILE B 2 51 ? 31.409 27.493 41.578 1.00 59.96 420 ILE B CA 1
ATOM 1477 C C . ILE B 2 51 ? 32.834 27.6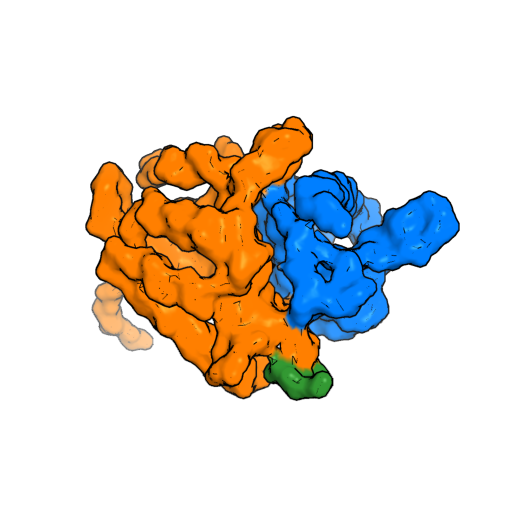35 41.068 1.00 60.92 420 ILE B C 1
ATOM 1478 O O . ILE B 2 51 ? 33.776 27.551 41.847 1.00 61.39 420 ILE B O 1
ATOM 1483 N N . PRO B 2 52 ? 33.010 27.854 39.753 1.00 62.80 421 PRO B N 1
ATOM 1484 C CA . PRO B 2 52 ? 34.334 28.012 39.133 1.00 64.65 421 PRO B CA 1
ATOM 1485 C C . PRO B 2 52 ? 35.226 29.005 39.870 1.00 66.65 421 PRO B C 1
ATOM 1486 O O . PRO B 2 52 ? 34.791 30.096 40.232 1.00 64.78 421 PRO B O 1
ATOM 1490 N N . PHE B 2 53 ? 36.479 28.622 40.092 1.00 70.41 422 PHE B N 1
ATOM 1491 C CA . PHE B 2 53 ? 37.404 29.490 40.806 1.00 74.25 422 PHE B CA 1
ATOM 1492 C C . PHE B 2 53 ? 37.900 30.636 39.938 1.00 75.30 422 PHE B C 1
ATOM 1493 O O . PHE B 2 53 ? 38.193 31.720 40.449 1.00 74.78 422 PHE B O 1
ATOM 1501 N N . ILE B 2 54 ? 37.981 30.395 38.630 1.00 77.07 423 ILE B N 1
ATOM 1502 C CA . ILE B 2 54 ? 38.450 31.394 37.675 1.00 79.29 423 ILE B CA 1
ATOM 1503 C C . ILE B 2 54 ? 38.161 32.832 38.109 1.00 80.44 423 ILE B C 1
ATOM 1504 O O . ILE B 2 54 ? 38.972 33.736 37.871 1.00 81.45 423 ILE B O 1
ATOM 1509 N N . ALA B 2 59 ? 32.088 37.649 30.839 1.00 93.67 428 ALA B N 1
ATOM 1510 C CA . ALA B 2 59 ? 31.167 38.772 31.003 1.00 94.13 428 ALA B CA 1
ATOM 1511 C C . ALA B 2 59 ? 29.685 38.373 30.912 1.00 94.30 428 ALA B C 1
ATOM 1512 O O . ALA B 2 59 ? 28.821 39.223 30.675 1.00 94.29 428 ALA B O 1
ATOM 1514 N N . ARG B 2 60 ? 29.394 37.083 31.088 1.00 94.25 429 ARG B N 1
ATOM 1515 C CA . ARG B 2 60 ? 28.008 36.607 31.073 1.00 93.66 429 ARG B CA 1
ATOM 1516 C C . ARG B 2 60 ? 27.387 37.029 32.409 1.00 91.45 429 ARG B C 1
ATOM 1517 O O . ARG B 2 60 ? 28.001 37.779 33.170 1.00 91.00 429 ARG B O 1
ATOM 1525 N N . SER B 2 61 ? 26.179 36.564 32.699 1.00 88.72 430 SER B N 1
ATOM 1526 C CA . SER B 2 61 ? 25.546 36.938 33.957 1.00 86.41 430 SER B CA 1
ATOM 1527 C C . SER B 2 61 ? 26.426 36.595 35.169 1.00 84.65 430 SER B C 1
ATOM 1528 O O . SER B 2 61 ? 27.260 35.691 35.119 1.00 84.62 430 SER B O 1
ATOM 1531 N N . SER B 2 62 ? 26.225 37.323 36.260 1.00 82.26 431 SER B N 1
ATOM 1532 C CA . SER B 2 62 ? 27.004 37.136 37.479 1.00 79.91 431 SER B CA 1
ATOM 1533 C C . SER B 2 62 ? 26.550 35.986 38.386 1.00 78.97 431 SER B C 1
ATOM 1534 O O . SER B 2 62 ? 25.357 35.714 38.523 1.00 79.16 431 SER B O 1
ATOM 1537 N N . LEU B 2 63 ? 27.517 35.326 39.016 1.00 76.27 432 LEU B N 1
ATOM 1538 C CA . LEU B 2 63 ? 27.216 34.226 39.921 1.00 75.21 432 LEU B CA 1
ATOM 1539 C C . LEU B 2 63 ? 27.417 34.671 41.368 1.00 74.95 432 LEU B C 1
ATOM 1540 O O . LEU B 2 63 ? 27.537 33.844 42.271 1.00 74.54 432 LEU B O 1
ATOM 1545 N N . ALA B 2 64 ? 27.445 35.985 41.577 1.00 74.43 433 ALA B N 1
ATOM 1546 C CA . ALA B 2 64 ? 27.639 36.567 42.908 1.00 73.18 433 ALA B CA 1
ATOM 1547 C C . ALA B 2 64 ? 26.657 36.009 43.920 1.00 72.65 433 ALA B C 1
ATOM 1548 O O . ALA B 2 64 ? 26.907 36.032 45.125 1.00 72.87 433 ALA B O 1
ATOM 1550 N N . GLU B 2 65 ? 25.533 35.516 43.419 1.00 71.89 434 GLU B N 1
ATOM 1551 C CA . GLU B 2 65 ? 24.496 34.955 44.260 1.00 71.50 434 GLU B CA 1
ATOM 1552 C C . GLU B 2 65 ? 24.947 33.621 44.863 1.00 70.45 434 GLU B C 1
ATOM 1553 O O . GLU B 2 65 ? 24.453 33.208 45.909 1.00 70.19 434 GLU B O 1
ATOM 1559 N N . TYR B 2 66 ? 25.894 32.957 44.203 1.00 68.62 435 TYR B N 1
ATOM 1560 C CA . TYR B 2 66 ? 26.415 31.671 44.659 1.00 66.83 435 TYR B CA 1
ATOM 1561 C C . TYR B 2 66 ? 27.777 31.795 45.339 1.00 67.68 435 TYR B C 1
ATOM 1562 O O . TYR B 2 66 ? 28.263 30.850 45.958 1.00 67.92 435 TYR B O 1
ATOM 1571 N N . PHE B 2 67 ? 28.391 32.963 45.214 1.00 68.52 436 PHE B N 1
ATOM 1572 C CA . PHE B 2 67 ? 29.705 33.208 45.786 1.00 68.31 436 PHE B CA 1
ATOM 1573 C C . PHE B 2 67 ? 29.696 33.131 47.308 1.00 68.26 436 PHE B C 1
ATOM 1574 O O . PHE B 2 67 ? 30.621 32.599 47.915 1.00 68.23 436 PHE B O 1
ATOM 1582 N N . LYS B 2 68 ? 28.632 33.635 47.925 1.00 68.38 437 LYS B N 1
ATOM 1583 C CA . LYS B 2 68 ? 28.507 33.664 49.382 1.00 68.81 437 LYS B CA 1
ATOM 1584 C C . LYS B 2 68 ? 28.632 32.300 50.071 1.00 67.17 437 LYS B C 1
ATOM 1585 O O . LYS B 2 68 ? 29.188 32.216 51.177 1.00 67.03 437 LYS B O 1
ATOM 1591 N N . ASP B 2 69 ? 28.103 31.240 49.460 1.00 65.02 438 ASP B N 1
ATOM 1592 C CA . ASP B 2 69 ? 28.140 29.909 50.062 1.00 63.81 438 ASP B CA 1
ATOM 1593 C C . ASP B 2 69 ? 29.003 28.944 49.279 1.00 62.34 438 ASP B C 1
ATOM 1594 O O . ASP B 2 69 ? 28.820 27.731 49.365 1.00 62.54 438 ASP B O 1
ATOM 1599 N N . SER B 2 70 ? 29.935 29.489 48.510 1.00 61.59 439 SER B N 1
ATOM 1600 C CA . SER B 2 70 ? 30.838 28.691 47.696 1.00 61.27 439 SER B CA 1
ATOM 1601 C C . SER B 2 70 ? 31.911 27.982 48.551 1.00 61.09 439 SER B C 1
ATOM 1602 O O . SER B 2 70 ? 32.613 28.620 49.336 1.00 60.97 439 SER B O 1
ATOM 1605 N N . ARG B 2 71 ? 32.040 26.665 48.382 1.00 60.14 440 ARG B N 1
ATOM 1606 C CA . ARG B 2 71 ? 33.003 25.871 49.153 1.00 59.21 440 ARG B CA 1
ATOM 1607 C C . ARG B 2 71 ? 34.095 25.248 48.291 1.00 59.31 440 ARG B C 1
ATOM 1608 O O . ARG B 2 71 ? 33.844 24.297 47.558 1.00 57.96 440 ARG B O 1
ATOM 1616 N N . ASN B 2 72 ? 35.307 25.787 48.396 1.00 59.91 441 ASN B N 1
ATOM 1617 C CA . ASN B 2 72 ? 36.450 25.282 47.641 1.00 60.30 441 ASN B CA 1
ATOM 1618 C C . ASN B 2 72 ? 37.589 24.977 48.619 1.00 60.76 441 ASN B C 1
ATOM 1619 O O . ASN B 2 72 ? 38.317 25.884 49.015 1.00 61.01 441 ASN B O 1
ATOM 1624 N N . VAL B 2 73 ? 37.739 23.711 49.011 1.00 61.69 442 VAL B N 1
ATOM 1625 C CA . VAL B 2 73 ? 38.800 23.314 49.944 1.00 62.50 442 VAL B CA 1
ATOM 1626 C C . VAL B 2 73 ? 40.195 23.610 49.400 1.00 63.74 442 VAL B C 1
ATOM 1627 O O . VAL B 2 73 ? 41.107 23.903 50.162 1.00 64.13 442 VAL B O 1
ATOM 1631 N N . LYS B 2 74 ? 40.363 23.536 48.083 1.00 65.50 443 LYS B N 1
ATOM 1632 C CA . LYS B 2 74 ? 41.661 23.801 47.472 1.00 67.91 443 LYS B CA 1
ATOM 1633 C C . LYS B 2 74 ? 42.091 25.243 47.713 1.00 68.49 443 LYS B C 1
ATOM 1634 O O . LYS B 2 74 ? 43.269 25.515 47.937 1.00 68.73 443 LYS B O 1
ATOM 1640 N N . LYS B 2 75 ? 41.133 26.166 47.673 1.00 68.61 444 LYS B N 1
ATOM 1641 C CA . LYS B 2 75 ? 41.425 27.579 47.869 1.00 69.02 444 LYS B CA 1
ATOM 1642 C C . LYS B 2 75 ? 41.236 28.009 49.312 1.00 68.80 444 LYS B C 1
ATOM 1643 O O . LYS B 2 75 ? 42.060 28.739 49.856 1.00 69.49 444 LYS B O 1
ATOM 1649 N N . LEU B 2 76 ? 40.148 27.562 49.930 1.00 69.22 445 LEU B N 1
ATOM 1650 C CA . LEU B 2 76 ? 39.845 27.889 51.324 1.00 68.37 445 LEU B CA 1
ATOM 1651 C C . LEU B 2 76 ? 40.520 26.861 52.235 1.00 67.98 445 LEU B C 1
ATOM 1652 O O . LEU B 2 76 ? 40.258 25.658 52.129 1.00 67.63 445 LEU B O 1
ATOM 1657 N N . LYS B 2 77 ? 41.375 27.334 53.139 1.00 67.32 446 LYS B N 1
ATOM 1658 C CA . LYS B 2 77 ? 42.114 26.441 54.027 1.00 66.64 446 LYS B CA 1
ATOM 1659 C C . LYS B 2 77 ? 41.644 26.317 55.475 1.00 67.55 446 LYS B C 1
ATOM 1660 O O . LYS B 2 77 ? 41.740 25.240 56.056 1.00 67.34 446 LYS B O 1
ATOM 1666 N N . ASP B 2 78 ? 41.137 27.393 56.065 1.00 68.92 447 ASP B N 1
ATOM 1667 C CA . ASP B 2 78 ? 40.707 27.333 57.462 1.00 71.28 447 ASP B CA 1
ATOM 1668 C C . ASP B 2 78 ? 39.654 26.246 57.756 1.00 71.98 447 ASP B C 1
ATOM 1669 O O . ASP B 2 78 ? 38.540 26.292 57.231 1.00 72.57 447 ASP B O 1
ATOM 1674 N N . PRO B 2 79 ? 39.998 25.258 58.611 1.00 72.34 448 PRO B N 1
ATOM 1675 C CA . PRO B 2 79 ? 39.110 24.149 58.993 1.00 71.98 448 PRO B CA 1
ATOM 1676 C C . PRO B 2 79 ? 37.752 24.600 59.501 1.00 71.69 448 PRO B C 1
ATOM 1677 O O . PRO B 2 79 ? 36.740 23.943 59.255 1.00 73.66 448 PRO B O 1
ATOM 1681 N N . THR B 2 80 ? 37.733 25.719 60.215 1.00 70.43 449 THR B N 1
ATOM 1682 C CA . THR B 2 80 ? 36.495 26.244 60.763 1.00 69.42 449 THR B CA 1
ATOM 1683 C C . THR B 2 80 ? 35.609 26.937 59.716 1.00 69.50 449 THR B C 1
ATOM 1684 O O . THR B 2 80 ? 34.385 26.873 59.806 1.00 69.20 449 THR B O 1
ATOM 1688 N N . LEU B 2 81 ? 36.210 27.595 58.727 1.00 69.11 450 LEU B N 1
ATOM 1689 C CA . LEU B 2 81 ? 35.431 28.251 57.677 1.00 69.09 450 LEU B CA 1
ATOM 1690 C C . LEU B 2 81 ? 34.973 27.158 56.728 1.00 68.38 450 LEU B C 1
ATOM 1691 O O . LEU B 2 81 ? 33.891 27.227 56.140 1.00 68.42 450 LEU B O 1
ATOM 1696 N N . ARG B 2 82 ? 35.827 26.145 56.596 1.00 66.61 451 ARG B N 1
ATOM 1697 C CA . ARG B 2 82 ? 35.536 24.997 55.751 1.00 65.16 451 ARG B CA 1
ATOM 1698 C C . ARG B 2 82 ? 34.309 24.302 56.297 1.00 64.38 451 ARG B C 1
ATOM 1699 O O . ARG B 2 82 ? 33.421 23.922 55.563 1.00 64.20 451 ARG B O 1
ATOM 1707 N N . PHE B 2 83 ? 34.291 24.153 57.612 1.00 63.99 452 PHE B N 1
ATOM 1708 C CA . PHE B 2 83 ? 33.192 23.490 58.297 1.00 65.03 452 PHE B CA 1
ATOM 1709 C C . PHE B 2 83 ? 31.852 24.226 58.194 1.00 65.62 452 PHE B C 1
ATOM 1710 O O . PHE B 2 83 ? 30.807 23.607 57.995 1.00 66.12 452 PHE B O 1
ATOM 1718 N N . ARG B 2 84 ? 31.885 25.546 58.325 1.00 66.23 453 ARG B N 1
ATOM 1719 C CA . ARG B 2 84 ? 30.667 26.342 58.271 1.00 66.69 453 ARG B CA 1
ATOM 1720 C C . ARG B 2 84 ? 30.007 26.403 56.901 1.00 63.88 453 ARG B C 1
ATOM 1721 O O . ARG B 2 84 ? 28.785 26.457 56.810 1.00 64.01 453 ARG B O 1
ATOM 1729 N N . LEU B 2 85 ? 30.800 26.390 55.837 1.00 61.44 454 LEU B N 1
ATOM 1730 C CA . LEU B 2 85 ? 30.242 26.441 54.487 1.00 59.55 454 LEU B CA 1
ATOM 1731 C C . LEU B 2 85 ? 29.469 25.180 54.090 1.00 59.35 454 LEU B C 1
ATOM 1732 O O . LEU B 2 85 ? 28.770 25.163 53.068 1.00 59.40 454 LEU B O 1
ATOM 1737 N N . LEU B 2 86 ? 29.602 24.134 54.906 1.00 58.25 455 LEU B N 1
ATOM 1738 C CA . LEU B 2 86 ? 28.924 22.863 54.677 1.00 56.69 455 LEU B CA 1
ATOM 1739 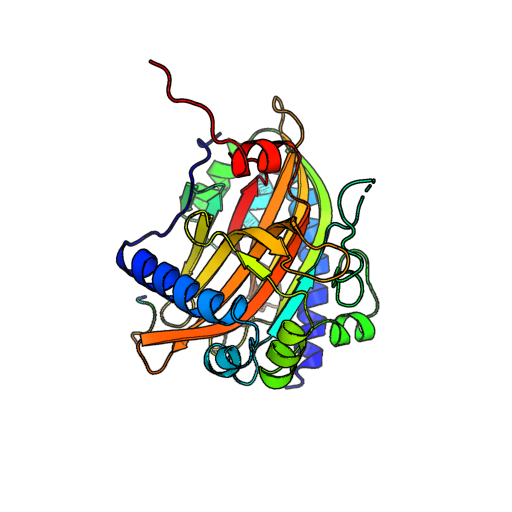C C . LEU B 2 86 ? 27.611 22.862 55.446 1.00 56.31 455 LEU B C 1
ATOM 1740 O O . LEU B 2 86 ? 27.607 22.935 56.675 1.00 56.81 455 LEU B O 1
ATOM 1745 N N . LYS B 2 87 ? 26.498 22.785 54.726 1.00 55.76 456 LYS B N 1
ATOM 1746 C CA . LYS B 2 87 ? 25.194 22.761 55.369 1.00 54.34 456 LYS B CA 1
ATOM 1747 C C . LYS B 2 87 ? 24.945 21.341 55.872 1.00 53.17 456 LYS B C 1
ATOM 1748 O O . LYS B 2 87 ? 25.059 20.380 55.107 1.00 54.00 456 LYS B O 1
ATOM 1754 N N . HIS B 2 88 ? 24.626 21.205 57.158 1.00 50.50 457 HIS B N 1
ATOM 1755 C CA . HIS B 2 88 ? 24.372 19.886 57.730 1.00 48.90 457 HIS B CA 1
ATOM 1756 C C . HIS B 2 88 ? 22.969 19.823 58.325 1.00 48.02 457 HIS B C 1
ATOM 1757 O O . HIS B 2 88 ? 22.526 20.789 58.936 1.00 47.59 457 HIS B O 1
ATOM 1764 N N . THR B 2 89 ? 22.303 18.675 58.160 1.00 47.29 458 THR B N 1
ATOM 1765 C CA . THR B 2 89 ? 20.919 18.418 58.621 1.00 47.94 458 THR B CA 1
ATOM 1766 C C . THR B 2 89 ? 19.960 18.971 57.580 1.00 48.36 458 THR B C 1
ATOM 1767 O O . THR B 2 89 ? 20.188 20.055 57.036 1.00 50.31 458 THR B O 1
ATOM 1771 N N . ARG B 2 90 ? 18.877 18.248 57.305 1.00 48.15 459 ARG B N 1
ATOM 1772 C CA . ARG B 2 90 ? 17.930 18.699 56.288 1.00 46.65 459 ARG B CA 1
ATOM 1773 C C . ARG B 2 90 ? 17.424 20.112 56.535 1.00 46.23 459 ARG B C 1
ATOM 1774 O O . ARG B 2 90 ? 17.296 20.906 55.591 1.00 45.22 459 ARG B O 1
ATOM 1782 N N . LEU B 2 91 ? 17.143 20.433 57.796 1.00 45.04 460 LEU B N 1
ATOM 1783 C CA . LEU B 2 91 ? 16.681 21.774 58.115 1.00 44.34 460 LEU B CA 1
ATOM 1784 C C . LEU B 2 91 ? 17.626 22.776 57.446 1.00 44.12 460 LEU B C 1
ATOM 1785 O O . LEU B 2 91 ? 17.207 23.537 56.572 1.00 42.61 460 LEU B O 1
ATOM 1790 N N . ASN B 2 92 ? 18.903 22.756 57.826 1.00 44.53 461 ASN B N 1
ATOM 1791 C CA . ASN B 2 92 ? 19.880 23.677 57.251 1.00 45.24 461 ASN B CA 1
ATOM 1792 C C . ASN B 2 92 ? 20.104 23.460 55.769 1.00 45.60 461 ASN B C 1
ATOM 1793 O O . ASN B 2 92 ? 20.321 24.418 55.017 1.00 45.77 461 ASN B O 1
ATOM 1798 N N . VAL B 2 93 ? 20.046 22.198 55.354 1.00 43.85 462 VAL B N 1
ATOM 1799 C CA . VAL B 2 93 ? 20.212 21.854 53.954 1.00 43.09 462 VAL B CA 1
ATOM 1800 C C . VAL B 2 93 ? 19.156 22.555 53.117 1.00 43.68 462 VAL B C 1
ATOM 1801 O O . VAL B 2 93 ? 19.487 23.331 52.223 1.00 43.21 462 VAL B O 1
ATOM 1805 N N . VAL B 2 94 ? 17.886 22.285 53.420 1.00 44.00 463 VAL B N 1
ATOM 1806 C CA . VAL B 2 94 ? 16.768 22.859 52.672 1.00 43.75 463 VAL B CA 1
ATOM 1807 C C . VAL B 2 94 ? 16.597 24.365 52.907 1.00 45.00 463 VAL B C 1
ATOM 1808 O O . VAL B 2 94 ? 16.249 25.108 51.993 1.00 45.97 463 VAL B O 1
ATOM 1812 N N . ALA B 2 95 ? 16.856 24.827 54.122 1.00 45.98 464 ALA B N 1
ATOM 1813 C CA . ALA B 2 95 ? 16.724 26.248 54.401 1.00 47.10 464 ALA B CA 1
ATOM 1814 C C . ALA B 2 95 ? 17.638 26.979 53.444 1.00 47.86 464 ALA B C 1
ATOM 1815 O O . ALA B 2 95 ? 17.281 28.010 52.884 1.00 49.31 464 ALA B O 1
ATOM 1817 N N . PHE B 2 96 ? 18.829 26.430 53.262 1.00 48.19 465 PHE B N 1
ATOM 1818 C CA . PHE B 2 96 ? 19.798 27.015 52.361 1.00 47.15 465 PHE B CA 1
ATOM 1819 C C . PHE B 2 96 ? 19.261 26.967 50.931 1.00 47.30 465 PHE B C 1
ATOM 1820 O O . PHE B 2 96 ? 19.176 27.995 50.259 1.00 47.60 465 PHE B O 1
ATOM 1828 N N . LEU B 2 97 ? 18.887 25.780 50.465 1.00 46.69 466 LEU B N 1
ATOM 1829 C CA . LEU B 2 97 ? 18.380 25.646 49.106 1.00 47.20 466 LEU B CA 1
ATOM 1830 C C . LEU B 2 97 ? 17.288 26.653 48.754 1.00 48.42 466 LEU B C 1
ATOM 1831 O O . LEU B 2 97 ? 17.231 27.142 47.630 1.00 48.53 466 LEU B O 1
ATOM 1836 N N . ASN B 2 98 ? 1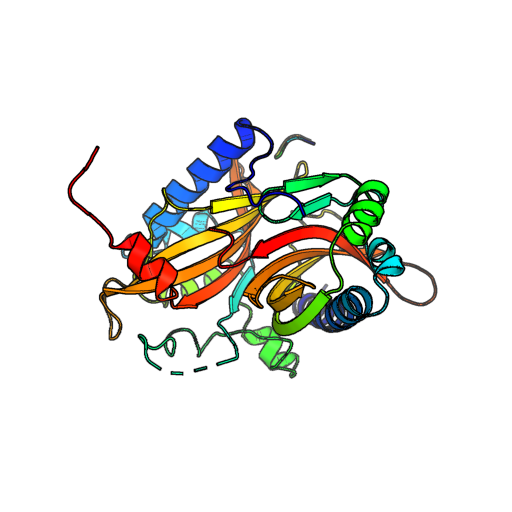6.429 26.967 49.718 1.00 49.24 467 ASN B N 1
ATOM 1837 C CA . ASN B 2 98 ? 15.342 27.910 49.489 1.00 50.44 467 ASN B CA 1
ATOM 1838 C C . ASN B 2 98 ? 15.834 29.356 49.359 1.00 51.94 467 ASN B C 1
ATOM 1839 O O . ASN B 2 98 ? 15.096 30.232 48.918 1.00 51.46 467 ASN B O 1
ATOM 1844 N N . GLU B 2 99 ? 17.084 29.606 49.735 1.00 53.97 468 GLU B N 1
ATOM 1845 C CA . GLU B 2 99 ? 17.644 30.951 49.636 1.00 55.68 468 GLU B CA 1
ATOM 1846 C C . GLU B 2 99 ? 18.228 31.197 48.250 1.00 54.55 468 GLU B C 1
ATOM 1847 O O . GLU B 2 99 ? 18.461 32.343 47.854 1.00 55.03 468 GLU B O 1
ATOM 1853 N N . LEU B 2 100 ? 18.455 30.118 47.510 1.00 53.05 469 LEU B N 1
ATOM 1854 C CA . LEU B 2 100 ? 19.023 30.221 46.170 1.00 51.38 469 LEU B CA 1
ATOM 1855 C C . LEU B 2 100 ? 18.026 30.761 45.162 1.00 50.71 469 LEU B C 1
ATOM 1856 O O . LEU B 2 100 ? 16.822 30.598 45.315 1.00 50.80 469 LEU B O 1
ATOM 1861 N N . PRO B 2 101 ? 18.523 31.409 44.105 1.00 51.32 470 PRO B N 1
ATOM 1862 C CA . PRO B 2 101 ? 17.643 31.963 43.085 1.00 53.06 470 PRO B CA 1
ATOM 1863 C C . PRO B 2 101 ? 16.594 30.965 42.614 1.00 55.08 470 PRO B C 1
ATOM 1864 O O . PRO B 2 101 ? 16.865 29.768 42.508 1.00 55.55 470 PRO B O 1
ATOM 1868 N N . LYS B 2 102 ? 15.394 31.468 42.341 1.00 56.30 471 LYS B N 1
ATOM 1869 C CA . LYS B 2 102 ? 14.323 30.622 41.856 1.00 57.30 471 LYS B CA 1
ATOM 1870 C C . LYS B 2 102 ? 14.831 30.053 40.542 1.00 56.24 471 LYS B C 1
ATOM 1871 O O . LYS B 2 102 ? 15.606 30.691 39.837 1.00 55.12 471 LYS B O 1
ATOM 1877 N N . THR B 2 103 ? 14.400 28.849 40.209 1.00 56.55 472 THR B N 1
ATOM 1878 C CA . THR B 2 103 ? 14.902 28.216 39.012 1.00 57.14 472 THR B CA 1
ATOM 1879 C C . THR B 2 103 ? 13.872 27.498 38.173 1.00 58.17 472 THR B C 1
ATOM 1880 O O . THR B 2 103 ? 12.699 27.387 38.523 1.00 59.69 472 THR B O 1
ATOM 1884 N N . GLN B 2 104 ? 14.357 26.985 37.054 1.00 59.19 473 GLN B N 1
ATOM 1885 C CA . GLN B 2 104 ? 13.555 26.233 36.116 1.00 59.25 473 GLN B CA 1
ATOM 1886 C C . GLN B 2 104 ? 14.549 25.467 35.236 1.00 58.31 473 GLN B C 1
ATOM 1887 O O . GLN B 2 104 ? 15.157 26.015 34.302 1.00 57.88 473 GLN B O 1
ATOM 1893 N N . HIS B 2 105 ? 14.715 24.193 35.584 1.00 56.37 474 HIS B N 1
ATOM 1894 C CA . HIS B 2 105 ? 15.629 23.282 34.919 1.00 55.09 474 HIS B CA 1
ATOM 1895 C C . HIS B 2 105 ? 15.059 22.584 33.703 1.00 54.25 474 HIS B C 1
ATOM 1896 O O . HIS B 2 105 ? 13.852 22.533 33.504 1.00 56.29 474 HIS B O 1
ATOM 1903 N N . ASP B 2 106 ? 15.951 22.029 32.899 1.00 51.89 475 ASP B N 1
ATOM 1904 C CA . ASP B 2 106 ? 15.554 21.304 31.716 1.00 50.90 475 ASP B CA 1
ATOM 1905 C C . ASP B 2 106 ? 15.810 19.833 32.032 1.00 51.68 475 ASP B C 1
ATOM 1906 O O . ASP B 2 106 ? 16.704 19.188 31.469 1.00 51.61 475 ASP B O 1
ATOM 1911 N N . VAL B 2 107 ? 15.013 19.327 32.964 1.00 50.71 476 VAL B N 1
ATOM 1912 C CA . VAL B 2 107 ? 15.090 17.950 33.420 1.00 50.32 476 VAL B CA 1
ATOM 1913 C C . VAL B 2 107 ? 15.284 16.903 32.316 1.00 51.03 476 VAL B C 1
ATOM 1914 O O . VAL B 2 107 ? 16.173 16.063 32.414 1.00 52.43 476 VAL B O 1
ATOM 1918 N N . ASN B 2 108 ? 14.473 16.951 31.263 1.00 51.23 477 ASN B N 1
ATOM 1919 C CA . ASN B 2 108 ? 14.587 15.962 30.193 1.00 51.07 477 ASN B CA 1
ATOM 1920 C C . ASN B 2 108 ? 15.881 16.009 29.398 1.00 50.89 477 ASN B C 1
ATOM 1921 O O . ASN B 2 108 ? 16.168 15.102 28.618 1.00 52.38 477 ASN B O 1
ATOM 1926 N N . SER B 2 109 ? 16.667 17.058 29.597 1.00 49.91 478 SER B N 1
ATOM 1927 C CA . SER B 2 109 ? 17.942 17.173 28.904 1.00 48.68 478 SER B CA 1
ATOM 1928 C C . SER B 2 109 ? 19.069 16.814 29.866 1.00 49.16 478 SER B C 1
ATOM 1929 O O . SER B 2 109 ? 20.246 16.981 29.547 1.00 50.95 478 SER B O 1
ATOM 1932 N N . PHE B 2 110 ? 18.707 16.332 31.050 1.00 46.69 479 PHE B N 1
ATOM 1933 C CA . PHE B 2 110 ? 19.704 15.954 32.037 1.00 45.56 479 PHE B CA 1
ATOM 1934 C C . PHE B 2 110 ? 20.538 14.765 31.556 1.00 46.02 479 PHE B C 1
ATOM 1935 O O . PHE B 2 110 ? 20.010 13.834 30.951 1.00 45.31 479 PHE B O 1
ATOM 1943 N N . VAL B 2 111 ? 21.843 14.811 31.808 1.00 46.54 480 VAL B N 1
ATOM 1944 C CA . VAL B 2 111 ? 22.720 13.702 31.465 1.00 46.96 480 VAL B CA 1
ATOM 1945 C C . VAL B 2 111 ? 23.125 13.150 32.829 1.00 47.87 480 VAL B C 1
ATOM 1946 O O . VAL B 2 111 ? 23.785 13.837 33.613 1.00 46.93 480 VAL B O 1
ATOM 1950 N N . VAL B 2 112 ? 22.702 11.920 33.115 1.00 48.01 481 VAL B N 1
ATOM 1951 C CA . VAL B 2 112 ? 22.978 11.291 34.406 1.00 48.16 481 VAL B CA 1
ATOM 1952 C C . VAL B 2 112 ? 23.929 10.096 34.367 1.00 48.73 481 VAL B C 1
ATOM 1953 O O . VAL B 2 112 ? 23.888 9.280 33.442 1.00 48.43 481 VAL B O 1
ATOM 1957 N N . ASP B 2 113 ? 24.778 9.994 35.385 1.00 48.32 482 ASP B N 1
ATOM 1958 C CA . ASP B 2 113 ? 25.720 8.886 35.490 1.00 48.86 482 ASP B CA 1
ATOM 1959 C C . ASP B 2 113 ? 25.568 8.271 36.874 1.00 49.84 482 ASP B C 1
ATOM 1960 O O . ASP B 2 113 ? 25.780 8.933 37.885 1.00 50.21 482 ASP B O 1
ATOM 1965 N N . ILE B 2 114 ? 25.171 7.010 36.922 1.00 50.81 483 ILE B N 1
ATOM 1966 C CA . ILE B 2 114 ? 25.043 6.323 38.198 1.00 51.31 483 ILE B CA 1
ATOM 1967 C C . ILE B 2 114 ? 26.399 5.652 38.318 1.00 51.80 483 ILE B C 1
ATOM 1968 O O . ILE B 2 114 ? 26.684 4.700 37.598 1.00 51.71 483 ILE B O 1
ATOM 1973 N N . SER B 2 115 ? 27.240 6.179 39.207 1.00 52.49 484 SER B N 1
ATOM 1974 C CA . SER B 2 115 ? 28.604 5.687 39.385 1.00 52.63 484 SER B CA 1
ATOM 1975 C C . SER B 2 115 ? 28.835 4.630 40.455 1.00 53.16 484 SER B C 1
ATOM 1976 O O . SER B 2 115 ? 29.752 3.814 40.335 1.00 53.18 484 SER B O 1
ATOM 1979 N N . ALA B 2 116 ? 28.020 4.642 41.503 1.00 53.53 485 ALA B N 1
ATOM 1980 C CA . ALA B 2 116 ? 28.164 3.666 42.575 1.00 53.57 485 ALA B CA 1
ATOM 1981 C C . ALA B 2 116 ? 26.800 3.111 42.965 1.00 54.37 485 ALA B C 1
ATOM 1982 O O . ALA B 2 116 ? 25.783 3.792 42.817 1.00 54.66 485 ALA B O 1
ATOM 1984 N N . GLN B 2 117 ? 26.781 1.874 43.456 1.00 54.90 486 GLN B N 1
ATOM 1985 C CA . GLN B 2 117 ? 25.534 1.234 43.864 1.00 54.92 486 GLN B CA 1
ATOM 1986 C C . GLN B 2 117 ? 25.697 -0.026 44.701 1.00 54.42 486 GLN B C 1
ATOM 1987 O O . GLN B 2 117 ? 26.370 -0.978 44.311 1.00 55.52 486 GLN B O 1
ATOM 1993 N N . THR B 2 118 ? 25.071 -0.023 45.866 1.00 54.11 487 THR B N 1
ATOM 1994 C CA . THR B 2 118 ? 25.107 -1.175 46.748 1.00 54.47 487 THR B CA 1
ATOM 1995 C C . THR B 2 118 ? 23.670 -1.362 47.193 1.00 53.54 487 THR B C 1
ATOM 1996 O O . THR B 2 118 ? 22.763 -0.835 46.568 1.00 54.13 487 THR B O 1
ATOM 2000 N N . SER B 2 119 ? 23.453 -2.111 48.264 1.00 53.26 488 SER B N 1
ATOM 2001 C CA . SER B 2 119 ? 22.096 -2.313 48.739 1.00 51.89 488 SER B CA 1
ATOM 2002 C C . SER B 2 119 ? 21.637 -1.094 49.543 1.00 51.05 488 SER B C 1
ATOM 2003 O O . SER B 2 119 ? 20.440 -0.844 49.681 1.00 50.63 488 SER B O 1
ATOM 2006 N N . THR B 2 120 ? 22.587 -0.321 50.056 1.00 49.23 489 THR B N 1
ATOM 2007 C CA . THR B 2 120 ? 22.229 0.849 50.840 1.00 48.30 489 THR B CA 1
ATOM 2008 C C . THR B 2 120 ? 22.722 2.161 50.245 1.00 48.33 489 THR B C 1
ATOM 2009 O O . THR B 2 120 ? 22.416 3.241 50.760 1.00 47.97 489 THR B O 1
ATOM 2013 N N . LEU B 2 121 ? 23.470 2.077 49.152 1.00 48.35 490 LEU B N 1
ATOM 2014 C CA . LEU B 2 121 ? 24.004 3.289 48.545 1.00 46.71 490 LEU B CA 1
ATOM 2015 C C . LEU B 2 121 ? 23.787 3.407 47.049 1.00 46.44 490 LEU B C 1
ATOM 2016 O O . LEU B 2 121 ? 23.855 2.425 46.310 1.00 45.12 490 LEU B O 1
ATOM 2021 N N . LEU B 2 122 ? 23.529 4.633 46.612 1.00 46.14 491 LEU B N 1
ATOM 2022 C CA . LEU B 2 122 ? 23.331 4.908 45.199 1.00 46.65 491 LEU B CA 1
ATOM 2023 C C . LEU B 2 122 ? 23.884 6.295 44.902 1.00 46.53 491 LEU B C 1
ATOM 2024 O O . LEU B 2 122 ? 23.254 7.297 45.221 1.00 47.66 491 LEU B O 1
ATOM 2029 N N . CYS B 2 123 ? 25.078 6.351 44.322 1.00 45.35 492 CYS B N 1
ATOM 2030 C CA . CYS B 2 123 ? 25.688 7.626 43.965 1.00 44.55 492 CYS B CA 1
ATOM 2031 C C . CYS B 2 123 ? 25.484 7.899 42.477 1.00 43.35 492 CYS B C 1
ATOM 2032 O O . CYS B 2 123 ? 25.709 7.023 41.642 1.00 44.54 492 CYS B O 1
ATOM 2035 N N . PHE B 2 124 ? 25.046 9.104 42.141 1.00 41.27 493 PHE B N 1
ATOM 2036 C CA . PHE B 2 124 ? 24.845 9.460 40.745 1.00 41.23 493 PHE B CA 1
ATOM 2037 C C . PHE B 2 124 ? 25.006 10.957 40.564 1.00 39.17 493 PHE B C 1
ATOM 2038 O O . PHE B 2 124 ? 24.741 11.739 41.472 1.00 35.96 493 PHE B O 1
ATOM 2046 N N . SER B 2 125 ? 25.468 11.331 39.378 1.00 39.11 494 SER B N 1
ATOM 2047 C CA . SER B 2 125 ? 25.739 12.710 39.041 1.00 40.52 494 SER B CA 1
ATOM 2048 C C . SER B 2 125 ? 24.817 13.227 37.978 1.00 42.13 494 SER B C 1
ATOM 2049 O O . SER B 2 125 ? 24.498 12.524 37.018 1.00 42.57 494 SER B O 1
ATOM 2052 N N . VAL B 2 126 ? 24.412 14.476 38.148 1.00 42.55 495 VAL B N 1
ATOM 2053 C CA . VAL B 2 126 ? 23.529 15.114 37.199 1.00 45.32 495 VAL B CA 1
ATOM 2054 C C . VAL B 2 126 ? 24.168 16.350 36.574 1.00 47.51 495 VAL B C 1
ATOM 2055 O O . VAL B 2 126 ? 24.723 17.213 37.269 1.00 47.73 495 VAL B O 1
ATOM 2059 N N . ASN B 2 127 ? 24.079 16.410 35.249 1.00 48.93 496 ASN B N 1
ATOM 2060 C CA . ASN B 2 127 ? 24.612 17.517 34.468 1.00 49.46 496 ASN B CA 1
ATOM 2061 C C . ASN B 2 127 ? 23.444 18.070 33.658 1.00 50.36 496 ASN B C 1
ATOM 2062 O O . ASN B 2 127 ? 22.657 17.310 33.089 1.00 50.54 496 ASN B O 1
ATOM 2067 N N . GLY B 2 128 ? 23.325 19.390 33.615 1.00 50.77 497 GLY B N 1
ATOM 2068 C CA . GLY B 2 128 ? 22.247 19.996 32.870 1.00 49.92 497 GLY B CA 1
ATOM 2069 C C . GLY B 2 128 ? 22.314 21.509 32.873 1.00 50.06 497 GLY B C 1
ATOM 2070 O O . GLY B 2 128 ? 23.346 22.111 33.194 1.00 47.51 497 GLY B O 1
ATOM 2071 N N . VAL B 2 129 ? 21.188 22.122 32.525 1.00 50.51 498 VAL B N 1
ATOM 2072 C CA . VAL B 2 129 ? 21.083 23.570 32.455 1.00 50.21 498 VAL B CA 1
ATOM 2073 C C . VAL B 2 129 ? 19.835 24.041 33.165 1.00 50.51 498 VAL B C 1
ATOM 2074 O O . VAL B 2 129 ? 18.898 23.278 33.381 1.00 50.46 498 VAL B O 1
ATOM 2078 N N . PHE B 2 130 ? 19.825 25.307 33.542 1.00 51.10 499 PHE B N 1
ATOM 2079 C CA . PHE B 2 130 ? 18.655 25.846 34.197 1.00 51.11 499 PHE B CA 1
ATOM 2080 C C . PHE B 2 130 ? 18.640 27.352 34.078 1.00 51.83 499 PHE B C 1
ATOM 2081 O O . PHE B 2 130 ? 19.684 28.004 34.068 1.00 50.93 499 PHE B O 1
ATOM 2089 N N . LYS B 2 131 ? 17.439 27.892 33.943 1.00 53.55 500 LYS B N 1
ATOM 2090 C CA . LYS B 2 131 ? 17.246 29.321 33.812 1.00 55.43 500 LYS B CA 1
ATOM 2091 C C . LYS B 2 131 ? 16.898 29.880 35.193 1.00 55.39 500 LYS B C 1
ATOM 2092 O O . LYS B 2 131 ? 16.228 29.214 35.975 1.00 54.33 500 LYS B O 1
ATOM 2098 N N . GLU B 2 132 ? 17.386 31.075 35.515 1.00 56.90 501 GLU B N 1
ATOM 2099 C CA . GLU B 2 132 ? 17.028 31.700 36.787 1.00 58.45 501 GLU B CA 1
ATOM 2100 C C . GLU B 2 132 ? 15.766 32.460 36.399 1.00 59.33 501 GLU B C 1
ATOM 2101 O O . GLU B 2 132 ? 15.793 33.266 35.470 1.00 60.17 501 GLU B O 1
ATOM 2107 N N . VAL B 2 133 ? 14.655 32.196 37.081 1.00 60.39 502 VAL B N 1
ATOM 2108 C CA . VAL B 2 133 ? 13.400 32.846 36.712 1.00 62.54 502 VAL B CA 1
ATOM 2109 C C . VAL B 2 133 ? 13.122 34.247 37.242 1.00 65.14 502 VAL B C 1
ATOM 2110 O O . VAL B 2 133 ? 12.054 34.807 36.971 1.00 66.72 502 VAL B O 1
ATOM 2114 N N . ASP B 2 134 ? 14.062 34.813 37.993 1.00 66.48 503 ASP B N 1
ATOM 2115 C CA . ASP B 2 134 ? 13.901 36.172 38.496 1.00 68.15 503 ASP B CA 1
ATOM 2116 C C . ASP B 2 134 ? 15.194 36.709 39.071 1.00 68.47 503 ASP B C 1
ATOM 2117 O O . ASP B 2 134 ? 16.272 36.172 38.813 1.00 68.86 503 ASP B O 1
ATOM 2122 N N . GLY B 2 135 ? 15.086 37.772 39.855 1.00 68.34 504 GLY B N 1
ATOM 2123 C CA . GLY B 2 135 ? 16.271 38.361 40.437 1.00 68.14 504 GLY B CA 1
ATOM 2124 C C . GLY B 2 135 ? 16.976 39.238 39.423 1.00 68.55 504 GLY B C 1
ATOM 2125 O O . GLY B 2 135 ? 16.416 39.564 38.376 1.00 67.27 504 GLY B O 1
ATOM 2126 N N . LYS B 2 136 ? 18.216 39.610 39.727 1.00 69.96 505 LYS B N 1
ATOM 2127 C CA . LYS B 2 136 ? 18.996 40.470 38.847 1.00 70.80 505 LYS B CA 1
ATOM 2128 C C . LYS B 2 136 ? 19.604 39.717 37.672 1.00 70.50 505 LYS B C 1
ATOM 2129 O O . LYS B 2 136 ? 20.155 40.335 36.763 1.00 71.05 505 LYS B O 1
ATOM 2135 N N . SER B 2 137 ? 19.498 38.391 37.679 1.00 70.14 506 SER B N 1
ATOM 2136 C CA . SER B 2 137 ? 20.052 37.578 36.598 1.00 69.76 506 SER B CA 1
ATOM 2137 C C . SER B 2 137 ? 18.979 36.808 35.830 1.00 69.84 506 SER B C 1
ATOM 2138 O O . SER B 2 137 ? 19.267 35.829 35.140 1.00 69.92 506 SER B O 1
ATOM 2141 N N . ARG B 2 138 ? 17.740 37.270 35.964 1.00 69.27 507 ARG B N 1
ATOM 2142 C CA . ARG B 2 138 ? 16.583 36.690 35.293 1.00 68.33 507 ARG B CA 1
ATOM 2143 C C . ARG B 2 138 ? 16.941 36.338 33.849 1.00 66.36 507 ARG B C 1
ATOM 2144 O O . ARG B 2 138 ? 17.725 37.031 33.215 1.00 65.25 507 ARG B O 1
ATOM 2152 N N . ASP B 2 139 ? 16.369 35.247 33.347 1.00 66.14 508 ASP B N 1
ATOM 2153 C CA . ASP B 2 139 ? 16.607 34.766 31.979 1.00 65.19 508 ASP B CA 1
ATOM 2154 C C . ASP B 2 139 ? 18.014 34.259 31.694 1.00 62.78 508 ASP B C 1
ATOM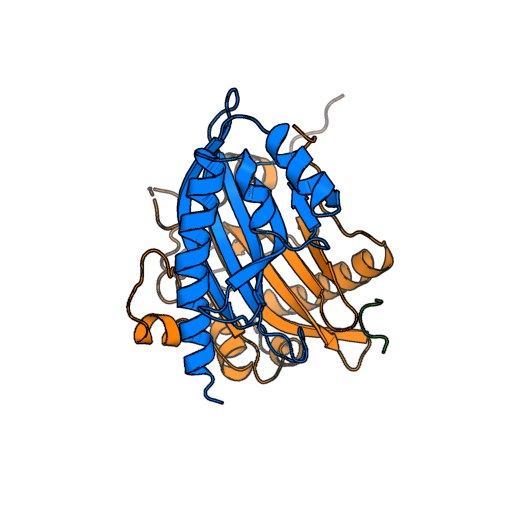 2155 O O . ASP B 2 139 ? 18.323 33.901 30.564 1.00 62.28 508 ASP B O 1
ATOM 2160 N N . SER B 2 140 ? 18.875 34.232 32.699 1.00 61.23 509 SER B N 1
ATOM 2161 C CA . SER B 2 140 ? 20.237 33.771 32.473 1.00 58.71 509 SER B CA 1
ATOM 2162 C C . SER B 2 140 ? 20.326 32.248 32.496 1.00 56.10 509 SER B C 1
ATOM 2163 O O . SER B 2 140 ? 19.640 31.598 33.286 1.00 56.82 509 SER B O 1
ATOM 2166 N N . LEU B 2 141 ? 21.167 31.679 31.635 1.00 52.41 510 LEU B N 1
ATOM 2167 C CA . LEU B 2 141 ? 21.315 30.233 31.588 1.00 50.16 510 LEU B CA 1
ATOM 2168 C C . LEU B 2 141 ? 22.554 29.725 32.324 1.00 49.81 510 LEU B C 1
ATOM 2169 O O . LEU B 2 141 ? 23.689 30.018 31.945 1.00 50.12 510 LEU B O 1
ATOM 2174 N N . ARG B 2 142 ? 22.322 28.954 33.380 1.00 48.83 511 ARG B N 1
ATOM 2175 C CA . ARG B 2 142 ? 23.400 28.386 34.174 1.00 47.38 511 ARG B CA 1
ATOM 2176 C C . ARG B 2 142 ? 23.563 26.926 33.797 1.00 45.99 511 ARG B C 1
ATOM 2177 O O . ARG B 2 142 ? 22.627 26.298 33.297 1.00 46.59 511 ARG B O 1
ATOM 2185 N N . ALA B 2 143 ? 24.756 26.392 34.027 1.00 43.92 512 ALA B N 1
ATOM 2186 C CA . ALA B 2 143 ? 25.031 24.984 33.771 1.00 43.56 512 ALA B CA 1
ATOM 2187 C C . ALA B 2 143 ? 25.421 24.444 35.151 1.00 44.26 512 ALA B C 1
ATOM 2188 O O . ALA B 2 143 ? 25.917 25.205 35.986 1.00 44.62 512 ALA B O 1
ATOM 2190 N N . PHE B 2 144 ? 25.214 23.155 35.405 1.00 44.46 513 PHE B N 1
ATOM 2191 C CA . PHE B 2 144 ? 25.520 22.609 36.723 1.00 45.36 513 PHE B CA 1
ATOM 2192 C C . PHE B 2 144 ? 25.806 21.112 36.692 1.00 46.30 513 PHE B C 1
ATOM 2193 O O . PHE B 2 144 ? 25.352 20.428 35.784 1.00 46.54 513 PHE B O 1
ATOM 2201 N N . THR B 2 145 ? 26.567 20.620 37.675 1.00 46.79 514 THR B N 1
ATOM 2202 C CA . THR B 2 145 ? 26.749 19.169 37.854 1.00 47.92 514 THR B CA 1
ATOM 2203 C C . THR B 2 145 ? 26.388 19.027 39.335 1.00 47.79 514 THR B C 1
ATOM 2204 O O . THR B 2 145 ? 26.795 19.831 40.181 1.00 46.66 514 THR B O 1
ATOM 2208 N N . ARG B 2 146 ? 25.582 18.026 39.642 1.00 46.86 515 ARG B N 1
ATOM 2209 C CA . ARG B 2 146 ? 25.148 17.825 41.007 1.00 47.31 515 ARG B CA 1
ATOM 2210 C C . ARG B 2 146 ? 25.301 16.370 41.338 1.00 46.87 515 ARG B C 1
ATOM 2211 O O . ARG B 2 146 ? 24.865 15.488 40.587 1.00 46.75 515 ARG B O 1
ATOM 2219 N N . THR B 2 147 ? 25.929 16.108 42.469 1.00 45.21 516 THR B N 1
ATOM 2220 C CA . THR B 2 147 ? 26.145 14.735 42.841 1.00 42.99 516 THR B CA 1
ATOM 2221 C C . THR B 2 147 ? 25.363 14.381 44.077 1.00 42.69 516 THR B C 1
ATOM 2222 O O . THR B 2 147 ? 25.481 15.033 45.118 1.00 41.42 516 THR B O 1
ATOM 2226 N N . PHE B 2 148 ? 24.537 13.356 43.947 1.00 41.52 517 PHE B N 1
ATOM 2227 C CA . PHE B 2 148 ? 23.772 12.922 45.092 1.00 43.02 517 PHE B CA 1
ATOM 2228 C C . PHE B 2 148 ? 24.223 11.528 45.400 1.00 43.67 517 PHE B C 1
ATOM 2229 O O . PHE B 2 148 ? 24.712 10.812 44.531 1.00 43.52 517 PHE B O 1
ATOM 2237 N N . ILE B 2 149 ? 24.044 11.156 46.655 1.00 45.72 518 ILE B N 1
ATOM 2238 C CA . ILE B 2 149 ? 24.293 9.798 47.077 1.00 48.33 518 ILE B CA 1
ATOM 2239 C C . ILE B 2 149 ? 23.061 9.551 47.952 1.00 47.46 518 ILE B C 1
ATOM 2240 O O . ILE B 2 149 ? 22.737 10.339 48.854 1.00 45.64 518 ILE B O 1
ATOM 2245 N N . ALA B 2 150 ? 22.336 8.489 47.632 1.00 47.65 519 ALA B N 1
ATOM 2246 C CA . ALA B 2 150 ? 21.117 8.176 48.354 1.00 48.29 519 ALA B CA 1
ATOM 2247 C C . ALA B 2 150 ? 21.117 6.832 49.053 1.00 49.99 519 ALA B C 1
ATOM 2248 O O . ALA B 2 150 ? 21.850 5.912 48.682 1.00 51.10 519 ALA B O 1
ATOM 2250 N N . VAL B 2 151 ? 20.292 6.746 50.089 1.00 51.69 520 VAL B N 1
ATOM 2251 C CA . VAL B 2 151 ? 20.100 5.515 50.834 1.00 53.77 520 VAL B CA 1
ATOM 2252 C C . VAL B 2 151 ? 18.636 5.197 50.557 1.00 54.63 520 VAL B C 1
ATOM 2253 O O . VAL B 2 151 ? 17.838 6.105 50.337 1.00 53.98 520 VAL B O 1
ATOM 2257 N N . PRO B 2 152 ? 18.270 3.910 50.535 1.00 57.02 521 PRO B N 1
ATOM 2258 C CA . PRO B 2 152 ? 16.895 3.482 50.272 1.00 58.84 521 PRO B CA 1
ATOM 2259 C C . PRO B 2 152 ? 15.870 4.166 51.162 1.00 61.48 521 PRO B C 1
ATOM 2260 O O . PRO B 2 152 ? 16.047 4.254 52.383 1.00 60.22 521 PRO B O 1
ATOM 2264 N N . ALA B 2 153 ? 14.797 4.650 50.544 1.00 64.46 522 ALA B N 1
ATOM 2265 C CA . ALA B 2 153 ? 13.739 5.317 51.290 1.00 67.52 522 ALA B CA 1
ATOM 2266 C C . ALA B 2 153 ? 12.617 4.340 51.633 1.00 70.04 522 ALA B C 1
ATOM 2267 O O . ALA B 2 153 ? 12.258 3.468 50.831 1.00 69.35 522 ALA B O 1
ATOM 2269 N N . SER B 2 154 ? 12.071 4.502 52.835 1.00 73.29 523 SER B N 1
ATOM 2270 C CA . SER B 2 154 ? 10.985 3.668 53.354 1.00 76.95 523 SER B CA 1
ATOM 2271 C C . SER B 2 154 ? 9.854 3.371 52.357 1.00 78.23 523 SER B C 1
ATOM 2272 O O . SER B 2 154 ? 9.067 2.444 52.576 1.00 77.13 523 SER B O 1
ATOM 2275 N N . ASN B 2 155 ? 9.781 4.152 51.277 1.00 79.75 524 ASN B N 1
ATOM 2276 C CA . ASN B 2 155 ? 8.739 4.000 50.254 1.00 80.45 524 ASN B CA 1
ATOM 2277 C C . ASN B 2 155 ? 9.245 3.614 48.861 1.00 79.55 524 ASN B C 1
ATOM 2278 O O . ASN B 2 155 ? 8.609 3.943 47.852 1.00 78.82 524 ASN B O 1
ATOM 2283 N N . SER B 2 156 ? 10.366 2.899 48.805 1.00 78.57 525 SER B N 1
ATOM 2284 C CA . SER B 2 156 ? 10.951 2.502 47.524 1.00 76.59 525 SER B CA 1
ATOM 2285 C C . SER B 2 156 ? 11.505 3.761 46.837 1.00 74.73 525 SER B C 1
ATOM 2286 O O . SER B 2 156 ? 11.825 3.757 45.642 1.00 74.65 525 SER B O 1
ATOM 2289 N N . GLY B 2 157 ? 11.607 4.842 47.608 1.00 71.90 526 GLY B N 1
ATOM 2290 C CA . GLY B 2 157 ? 12.127 6.091 47.085 1.00 67.95 526 GLY B CA 1
ATOM 2291 C C . GLY B 2 157 ? 13.596 6.271 47.436 1.00 64.72 526 GLY B C 1
ATOM 2292 O O . GLY B 2 157 ? 14.328 5.304 47.609 1.00 64.01 526 GLY B O 1
ATOM 2293 N N . LEU B 2 158 ? 14.031 7.515 47.561 1.00 62.10 527 LEU B N 1
ATOM 2294 C CA . LEU B 2 158 ? 15.418 7.773 47.886 1.00 58.97 527 LEU B CA 1
ATOM 2295 C C . LEU B 2 158 ? 15.538 8.769 49.006 1.00 57.42 527 LEU B C 1
ATOM 2296 O O . LEU B 2 158 ? 14.765 9.707 49.110 1.00 56.89 527 LEU B O 1
ATOM 2301 N N . CYS B 2 159 ? 16.502 8.550 49.871 1.00 56.43 528 CYS B N 1
ATOM 2302 C CA . CYS B 2 159 ? 16.738 9.525 50.904 1.00 56.57 528 CYS B CA 1
ATOM 2303 C C . CYS B 2 159 ? 18.155 10.048 50.643 1.00 55.22 528 CYS B C 1
ATOM 2304 O O . CYS B 2 159 ? 19.126 9.297 50.724 1.00 55.72 528 CYS B O 1
ATOM 2307 N N . ILE B 2 160 ? 18.251 11.319 50.263 1.00 53.54 529 ILE B N 1
ATOM 2308 C CA . ILE B 2 160 ? 19.543 11.930 49.971 1.00 51.89 529 ILE B CA 1
ATOM 2309 C C . ILE B 2 160 ? 20.299 12.265 51.252 1.00 50.58 529 ILE B C 1
ATOM 2310 O O . ILE B 2 160 ? 19.824 13.040 52.088 1.00 48.59 529 ILE B O 1
ATOM 2315 N N . VAL B 2 161 ? 21.477 11.665 51.399 1.00 49.35 530 VAL B N 1
ATOM 2316 C CA . VAL B 2 161 ? 22.305 11.891 52.577 1.00 47.62 530 VAL B CA 1
ATOM 2317 C C . VAL B 2 161 ? 23.470 12.808 52.249 1.00 47.07 530 VAL B C 1
ATOM 2318 O O . VAL B 2 161 ? 24.073 13.400 53.140 1.00 45.48 530 VAL B O 1
ATOM 2322 N N . ASN B 2 162 ? 23.768 12.920 50.958 1.00 48.39 531 ASN B N 1
ATOM 2323 C CA . ASN B 2 162 ? 24.853 13.767 50.475 1.00 49.88 531 ASN B CA 1
ATOM 2324 C C . ASN B 2 162 ? 24.487 14.429 49.147 1.00 49.48 531 ASN B C 1
ATOM 2325 O O . ASN B 2 162 ? 24.024 13.761 48.222 1.00 49.70 531 ASN B O 1
ATOM 2330 N N . ASP B 2 163 ? 24.718 15.740 49.062 1.00 49.07 532 ASP B N 1
ATOM 2331 C CA . ASP B 2 163 ? 24.410 16.524 47.865 1.00 49.56 532 ASP B CA 1
ATOM 2332 C C . ASP B 2 163 ? 25.467 17.603 47.578 1.00 49.68 532 ASP B C 1
ATOM 2333 O O . ASP B 2 163 ? 25.585 18.580 48.322 1.00 50.17 532 ASP B O 1
ATOM 2338 N N . GLU B 2 164 ? 26.240 17.438 46.508 1.00 48.57 533 GLU B N 1
ATOM 2339 C CA . GLU B 2 164 ? 27.231 18.452 46.160 1.00 48.47 533 GLU B CA 1
ATOM 2340 C C . GLU B 2 164 ? 26.831 19.092 44.830 1.00 47.81 533 GLU B C 1
ATOM 2341 O O . GLU B 2 164 ? 26.793 18.439 43.782 1.00 47.24 533 GLU B O 1
ATOM 2347 N N . LEU B 2 165 ? 26.520 20.382 44.892 1.00 47.31 534 LEU B N 1
ATOM 2348 C CA . LEU B 2 165 ? 26.097 21.123 43.719 1.00 46.42 534 LEU B CA 1
ATOM 2349 C C . LEU B 2 165 ? 27.132 22.102 43.210 1.00 46.91 534 LEU B C 1
ATOM 2350 O O . LEU B 2 165 ? 27.597 22.983 43.934 1.00 47.15 534 LEU B O 1
ATOM 2355 N N . PHE B 2 166 ? 27.476 21.934 41.944 1.00 46.84 535 PHE B N 1
ATOM 2356 C CA . PHE B 2 166 ? 28.430 22.793 41.277 1.00 46.90 535 PHE B CA 1
ATOM 2357 C C . PHE B 2 166 ? 27.638 23.595 40.219 1.00 49.01 535 PHE B C 1
ATOM 2358 O O . PHE B 2 166 ? 27.036 23.030 39.295 1.00 47.83 535 PHE B O 1
ATOM 2366 N N . VAL B 2 167 ? 27.632 24.915 40.385 1.00 50.34 536 VAL B N 1
ATOM 2367 C CA . VAL B 2 167 ? 26.934 25.827 39.489 1.00 50.80 536 VAL B CA 1
ATOM 2368 C C . VAL B 2 167 ? 27.926 26.638 38.663 1.00 51.62 536 VAL B C 1
ATOM 2369 O O . VAL B 2 167 ? 28.913 27.146 39.196 1.00 51.76 536 VAL B O 1
ATOM 2373 N N . ARG B 2 168 ? 27.659 26.756 37.366 1.00 51.34 537 ARG B N 1
ATOM 2374 C CA . ARG B 2 168 ? 28.506 27.546 36.475 1.00 51.00 537 ARG B CA 1
ATOM 2375 C C . ARG B 2 168 ? 27.661 28.225 35.392 1.00 51.86 537 ARG B C 1
ATOM 2376 O O . ARG B 2 168 ? 26.432 28.074 35.347 1.00 50.40 537 ARG B O 1
ATOM 2384 N N . ASN B 2 169 ? 28.315 28.992 34.532 1.00 53.06 538 ASN B N 1
ATOM 2385 C CA . ASN B 2 169 ? 27.610 29.658 33.452 1.00 55.50 538 ASN B CA 1
ATOM 2386 C C . ASN B 2 169 ? 27.728 28.814 32.189 1.00 56.36 538 ASN B C 1
ATOM 2387 O O . ASN B 2 169 ? 28.819 28.343 31.840 1.00 57.42 538 ASN B O 1
ATOM 2392 N N . ALA B 2 170 ? 26.599 28.586 31.527 1.00 56.10 539 ALA B N 1
ATOM 2393 C CA . ALA B 2 170 ? 26.623 27.805 30.306 1.00 57.14 539 ALA B CA 1
ATOM 2394 C C . ALA B 2 170 ? 27.598 28.496 29.351 1.00 58.47 539 ALA B C 1
ATOM 2395 O O . ALA B 2 170 ? 27.673 29.731 29.305 1.00 57.35 539 ALA B O 1
ATOM 2397 N N . SER B 2 171 ? 28.363 27.699 28.612 1.00 59.12 540 SER B N 1
ATOM 2398 C CA . SER B 2 171 ? 29.312 28.249 27.663 1.00 59.80 540 SER B CA 1
ATOM 2399 C C . SER B 2 171 ? 28.553 28.622 26.396 1.00 61.40 540 SER B C 1
ATOM 2400 O O . SER B 2 171 ? 27.501 28.051 26.106 1.00 60.92 540 SER B O 1
ATOM 2403 N N . SER B 2 172 ? 29.083 29.583 25.643 1.00 63.39 541 SER B N 1
ATOM 2404 C CA . SER B 2 172 ? 28.452 30.023 24.405 1.00 64.21 541 SER B CA 1
ATOM 2405 C C . SER B 2 172 ? 28.075 28.860 23.510 1.00 65.17 541 SER B C 1
ATOM 2406 O O . SER B 2 172 ? 27.130 28.955 22.737 1.00 65.04 541 SER B O 1
ATOM 2409 N N . GLU B 2 173 ? 28.811 27.762 23.612 1.00 66.59 542 GLU B N 1
ATOM 2410 C CA . GLU B 2 173 ? 28.520 26.591 22.800 1.00 68.95 542 GLU B CA 1
ATOM 2411 C C . GLU B 2 173 ? 27.215 25.976 23.268 1.00 68.07 542 GLU B C 1
ATOM 2412 O O . GLU B 2 173 ? 26.349 25.641 22.461 1.00 68.21 542 GLU B O 1
ATOM 2418 N N . GLU B 2 174 ? 27.084 25.838 24.583 1.00 66.78 543 GLU B N 1
ATOM 2419 C CA . GLU B 2 174 ? 25.891 25.258 25.187 1.00 64.81 543 GLU B CA 1
ATOM 2420 C C . GLU B 2 174 ? 24.673 26.146 24.937 1.00 63.98 543 GLU B C 1
ATOM 2421 O O . GLU B 2 174 ? 23.622 25.667 24.510 1.00 64.38 543 GLU B O 1
ATOM 2427 N N . ILE B 2 175 ? 24.823 27.441 25.195 1.00 62.53 544 ILE B N 1
ATOM 2428 C CA . ILE B 2 175 ? 23.739 28.388 24.990 1.00 62.49 544 ILE B CA 1
ATOM 2429 C C . ILE B 2 175 ? 23.241 28.341 23.549 1.00 63.79 544 ILE B C 1
ATOM 2430 O O . ILE B 2 175 ? 22.039 28.247 23.305 1.00 63.36 544 ILE B O 1
ATOM 2435 N N . GLN B 2 176 ? 24.162 28.400 22.595 1.00 65.50 545 GLN B N 1
ATOM 2436 C CA . GLN B 2 176 ? 23.788 28.342 21.185 1.00 67.66 545 GLN B CA 1
ATOM 2437 C C . GLN B 2 176 ? 22.884 27.139 20.951 1.00 67.20 545 GLN B C 1
ATOM 2438 O O . GLN B 2 176 ? 21.830 27.257 20.326 1.00 67.06 545 GLN B O 1
ATOM 2444 N N . ARG B 2 177 ? 23.321 25.984 21.449 1.00 66.57 546 ARG B N 1
ATOM 2445 C CA . ARG B 2 177 ? 22.585 24.728 21.315 1.00 65.84 546 ARG B CA 1
ATOM 2446 C C . ARG B 2 177 ? 21.227 24.771 21.993 1.00 63.87 546 ARG B C 1
ATOM 2447 O O . ARG B 2 177 ? 20.201 24.531 21.372 1.00 63.38 546 ARG B O 1
ATOM 2455 N N . ALA B 2 178 ? 21.231 25.070 23.282 1.00 61.43 547 ALA B N 1
ATOM 2456 C CA . ALA B 2 178 ? 20.007 25.126 24.048 1.00 60.02 547 ALA B CA 1
ATOM 2457 C C . ALA B 2 178 ? 18.898 25.975 23.421 1.00 60.16 547 ALA B C 1
ATOM 2458 O O . ALA B 2 178 ? 17.731 25.570 23.423 1.00 62.65 547 ALA B O 1
ATOM 2460 N N . PHE B 2 179 ? 19.264 27.136 22.875 1.00 58.56 548 PHE B N 1
ATOM 2461 C CA . PHE B 2 179 ? 18.302 28.078 22.288 1.00 56.27 548 PHE B CA 1
ATOM 2462 C C . PHE B 2 179 ? 18.049 27.941 20.787 1.00 55.19 548 PHE B C 1
ATOM 2463 O O . PHE B 2 179 ? 17.205 28.641 20.231 1.00 54.73 548 PHE B O 1
ATOM 2471 N N . ALA B 2 180 ? 18.778 27.058 20.122 1.00 54.36 549 ALA B N 1
ATOM 2472 C CA . ALA B 2 180 ? 18.581 26.881 18.686 1.00 54.28 549 ALA B CA 1
ATOM 2473 C C . ALA B 2 180 ? 17.216 26.248 18.406 1.00 53.94 549 ALA B C 1
ATOM 2474 O O . ALA B 2 180 ? 16.806 25.305 19.099 1.00 54.50 549 ALA B O 1
ATOM 2476 N N . MET B 2 181 ? 16.517 26.778 17.402 1.00 52.83 550 MET B N 1
ATOM 2477 C CA . MET B 2 181 ? 15.204 26.269 16.990 1.00 53.57 550 MET B CA 1
ATOM 2478 C C . MET B 2 181 ? 15.015 26.560 15.502 1.00 53.41 550 MET B C 1
ATOM 2479 O O . MET B 2 181 ? 14.031 27.175 15.090 1.00 53.31 550 MET B O 1
ATOM 2484 N N . PRO B 2 182 ? 15.951 26.085 14.675 1.00 53.56 551 PRO B N 1
ATOM 2485 C CA . PRO B 2 182 ? 15.953 26.274 13.221 1.00 55.10 551 PRO B CA 1
ATOM 2486 C C . PRO B 2 182 ? 14.862 25.562 12.429 1.00 56.81 551 PRO B C 1
ATOM 2487 O O . PRO B 2 182 ? 14.321 24.549 12.866 1.00 59.57 551 PRO B O 1
ATOM 2491 N N . ALA B 2 183 ? 14.551 26.093 11.251 1.00 58.16 552 ALA B N 1
ATOM 2492 C CA . ALA B 2 183 ? 13.546 25.495 10.382 1.00 59.79 552 ALA B CA 1
ATOM 2493 C C . ALA B 2 183 ? 14.114 24.180 9.881 1.00 61.02 552 ALA B C 1
ATOM 2494 O O . ALA B 2 183 ? 15.299 24.090 9.571 1.00 61.90 552 ALA B O 1
ATOM 2496 N N . PRO B 2 184 ? 13.280 23.138 9.801 1.00 62.14 553 PRO B N 1
ATOM 2497 C CA . PRO B 2 184 ? 13.740 21.832 9.329 1.00 63.46 553 PRO B CA 1
ATOM 2498 C C . PRO B 2 184 ? 14.187 21.853 7.869 1.00 65.52 553 PRO B C 1
ATOM 2499 O O . PRO B 2 184 ? 13.576 22.525 7.034 1.00 64.76 553 PRO B O 1
ATOM 2503 N N . THR B 2 185 ? 15.267 21.129 7.577 1.00 68.16 554 THR B N 1
ATOM 2504 C CA . THR B 2 185 ? 15.795 21.032 6.213 1.00 71.05 554 THR B CA 1
ATOM 2505 C C . THR B 2 185 ? 16.111 19.573 5.913 1.00 73.01 554 THR B C 1
ATOM 2506 O O . THR B 2 185 ? 16.309 18.767 6.830 1.00 73.52 554 THR B O 1
ATOM 2510 N N . PRO B 2 186 ? 16.155 19.213 4.622 1.00 74.84 555 PRO B N 1
ATOM 2511 C CA . PRO B 2 186 ? 16.452 17.839 4.193 1.00 75.44 555 PRO B CA 1
ATOM 2512 C C . PRO B 2 186 ? 17.936 17.504 4.343 1.00 76.36 555 PRO B C 1
ATOM 2513 O O . PRO B 2 186 ? 18.305 16.361 4.628 1.00 78.36 555 PRO B O 1
ATOM 2517 N N . PRO C 3 4 ? 23.482 -7.311 45.560 1.00 85.85 3 PRO C N 1
ATOM 2518 C CA . PRO C 3 4 ? 23.450 -5.848 45.723 1.00 85.24 3 PRO C CA 1
ATOM 2519 C C . PRO C 3 4 ? 22.416 -5.062 44.963 1.00 83.98 3 PRO C C 1
ATOM 2520 O O . PRO C 3 4 ? 22.769 -4.372 44.007 1.00 84.71 3 PRO C O 1
ATOM 2524 N N . GLY C 3 5 ? 21.178 -5.124 45.418 1.00 81.78 4 GLY C N 1
ATOM 2525 C CA . GLY C 3 5 ? 20.066 -4.416 44.815 1.00 79.25 4 GLY C CA 1
ATOM 2526 C C . GLY C 3 5 ? 19.894 -3.225 45.717 1.00 78.47 4 GLY C C 1
ATOM 2527 O O . GLY C 3 5 ? 20.090 -3.354 46.916 1.00 77.55 4 GLY C O 1
ATOM 2528 N N . PHE C 3 6 ? 19.560 -2.066 45.170 1.00 78.04 5 PHE C N 1
ATOM 2529 C CA . PHE C 3 6 ? 19.408 -0.913 46.032 1.00 77.13 5 PHE C CA 1
ATOM 2530 C C . PHE C 3 6 ? 18.216 -1.161 46.941 1.00 78.12 5 PHE C C 1
ATOM 2531 O O . PHE C 3 6 ? 17.092 -1.307 46.475 1.00 77.18 5 PHE C O 1
ATOM 2539 N N . GLY C 3 7 ? 18.469 -1.257 48.244 1.00 80.02 6 GLY C N 1
ATOM 2540 C CA . GLY C 3 7 ? 17.384 -1.466 49.208 1.00 83.44 6 GLY C CA 1
ATOM 2541 C C . GLY C 3 7 ? 17.256 -2.830 49.886 1.00 85.55 6 GLY C C 1
ATOM 2542 O O . GLY C 3 7 ? 17.031 -2.914 51.100 1.00 86.00 6 GLY C O 1
ATOM 2543 N N . GLN C 3 8 ? 17.404 -3.890 49.112 1.00 87.50 7 GLN C N 1
ATOM 2544 C CA . GLN C 3 8 ? 17.316 -5.259 49.606 1.00 89.25 7 GLN C CA 1
ATOM 2545 C C . GLN C 3 8 ? 18.413 -5.899 50.490 1.00 89.74 7 GLN C C 1
ATOM 2546 O O . GLN C 3 8 ? 19.531 -6.143 50.021 1.00 90.00 7 GLN C O 1
ATOM 2552 N N . GLY C 3 9 ? 18.096 -6.202 51.750 1.00 90.15 8 GLY C N 1
ATOM 2553 C CA . GLY C 3 9 ? 19.061 -6.829 52.657 1.00 90.67 8 GLY C CA 1
ATOM 2554 C C . GLY C 3 9 ? 18.569 -6.902 54.086 1.00 91.53 8 GLY C C 1
ATOM 2555 O O . GLY C 3 9 ? 19.267 -6.485 55.013 1.00 91.74 8 GLY C O 1
#

Sequence (324 aa):
VDFKTYVDQACRAAEEFVNVYYTTMDKRRRLLSRLYMGTATLVWNGNAVSGQESLSEFFEMLPSSEFQISVVDCQPVHDEATPSQTTVLVVICGSVKFEGNKQRDFNQNFILTAQASPSNTVWKIASDCFRFQDWAAPPCKGSYFGTENLKSLVLHFLQQYYAIYDSGDRQGLLDAYHDGACCSLSIPFIARSSLAEYFKDSRNVKKLKDPTLRFRLLKHTRLNVVAFLNELPKTQHDVNSFVVDISAQTSTLLCFSVNGVFKEVDGKSRDSLRAFTRTFIAVPASNSGLCIVNDELFVRNASSEEIQRAFAMPAPTPPGFGQG

Foldseek 3Di:
DDQVVLFVVLCVQQVVLVVVLVCCLQPVLLCNLVLADQQEWEQAANDIQGGSVSVSVVSVPFARKDWDWDDKDKHWDDCVVVPVWTKMKMKTWTWMDGPPDDIFIKIKIFMWTWDDDDPDIGTHTRYIYIHTPPPD/DDDDDFADQPDVVSVCQVLVQLCVQVVCQQPLAVVVCLQQADQFAKEAEAEDPPPADDPVLRVVLHADCVPDPDPVVNVVSMQTGSVSVRVVSSSGARKDWPSVVKTKYFDDDDQFKTKMKIWGWMARCDDPNHRFIKIKIKIFMWGQDPVSHTHTRYIYIYIYHDDPVRVCVVPDDDDDDD/DDVPDD

Radius of gyration: 19.06 Å; Cα contacts (8 Å, |Δi|>4): 676; chains: 3; bounding box: 46×47×64 Å

Organism: Homo sapiens (NCBI:txid9606)

Secondary structure (DSSP, 8-state):
--HHHHHHHHHHHHHHHHHHHHHHHHH-HHHHTTSEEEEEEEEETTEEEEHHHHHHHHHHHSPP--EEEEEEEEEEPPTTTSTT--EEEEEEEEEE--TTS--EEEEEEEEEEEE--SS--EEEEEEEEEEETT--/-------B-SSHHHHHHHHHHHHHHHHHHTSS-GGGGGGTEEEEEEEEEE------S--HHHHTTB--TTT---HHHHHHTSEESHHHHHHHHTTSPPEEE-GGG-EEEEEEE-SS-EEEEEEEEEEE-SGGGTT-EEEEEEEEEEEE-TTSSEEEEEEEEEEEEPPHHHHHHHH--PPP--/--SS--

GO terms:
  GO:0005737 cytoplasm (C, TAS)
  GO:0005643 nuclear pore (C, TAS)
  GO:0005654 nucleoplasm (C, TAS)
  GO:0005829 cytosol (C, TAS)
  GO:0005515 protein binding (F, IPI)
  GO:0005654 nucleoplasm (C, IDA)
  GO:0005829 cytosol (C, IDA)
  GO:0005634 nucleus (C, IDA)
  GO:0006406 mRNA export from nucleus (P, IDA)

B-factor: mean 59.66, std 12.89, range [34.27, 107.4]

InterPro domains:
  IPR002075 Nuclear transport factor 2 domain [PF02136] (17-135)
  IPR018222 Nuclear transport factor 2, eukaryote [PS50177] (16-135)
  IPR018222 Nuclear transport factor 2, eukaryote [cd00780] (12-137)
  IPR032710 NTF2-like domain superfamily [SSF54427] (5-138)
  IPR045875 Nuclear transport factor 2 [PTHR12612] (12-137)

Nearest PDB structures (foldseek):
  1jn5-assembly2_B  TM=1.006E+00  e=4.946E-41  Homo sapiens
  1jkg-assembly1_B  TM=1.004E+00  e=2.638E-38  Homo sapiens
  6e5u-assembly2_E  TM=9.796E-01  e=2.866E-34  Homo sapiens
  4wyk-assembly1_C  TM=9.715E-01  e=3.460E-34  Homo sapiens
  4wyk-assembly1_A  TM=9.690E-01  e=1.215E-33  Homo sapiens

Solvent-accessible surface area: 15895 Å² total; per-residue (Å²): 158,82,59,74,47,85,1,24,102,1,4,120,8,0,42,110,15,8,97,71,2,14,74,15,11,41,167,157,35,206,85,0,10,158,33,0,66,49,120,0,55,2,5,19,0,1,22,60,18,78,21,48,147,41,0,49,123,18,5,108,82,11,40,78,8,77,18,102,31,25,2,4,0,1,0,12,9,49,87,88,2,8,76,133,77,66,4,4,0,0,15,3,11,5,19,0,68,15,124,66,79,158,93,60,74,0,18,7,10,1,7,0,9,27,92,78,52,134,95,106,70,73,48,66,0,35,8,2,4,9,10,10,36,72,68,84,91,34,106,48,97,25,47,65,29,55,64,140,106,13,89,73,36,0,59,129,20,0,81,86,1,2,65,31,8,41,74,64,74,8,113,30,0,48,122,12,6,32,98,17,0,4,0,0,1,2,18,47,103,187,142,144,33,62,22,67,99,4,145,167,36,24,0,16,1,58,84,47,102,62,70,69,88,3,58,170,30,10,30,49,46,87,124,76,0,5,55,5,0,73,131,10,17,108,8,87,11,60,26,131,61,16,26,0,1,10,10,15,62,61,33,43,8,0,1,0,5,0,26,15,27,9,77,3,58,48,57,221,22,149,84,18,22,0,1,3,14,1,3,0,0,0,4,46,20,132,117,102,20,13,25,0,0,0,0,1,8,6,0,26,21,3,46,77,125,39,55,129,169,57,119,67,173,112,82,135,120,187,144,25,31,42,140,124